Protein AF-A0A7S1ITW1-F1 (afdb_monomer)

pLDDT: mean 71.27, std 22.7, range [36.09, 97.62]

Sequence (269 aa):
FFFAPTMSICLVHQKNRALDFLEEIAPGTGQYRCSVGNECKTGGSSTTANLGAAGLAPLPGLQGFVGLQGLQGLQGLQGLQALPAAVDLNVTCYVHGKNRKSSVCTQVQTVQGILWECTPATRCKGAVAVQPQRFAPYARPAQTVPGLVQSALPLGYGTVGLGGMGALGLAALPTLGVAGMSGVAASDDVMCGVHGKKRKISFMEELSPGVYRCRSDAVCKGAGEPPSTLVTTLQQATCSVHGRNRLTAYLSLDEATGNYSCTPGNECK

Structure (mmCIF, N/CA/C/O backbone):
data_AF-A0A7S1ITW1-F1
#
_entry.id   AF-A0A7S1ITW1-F1
#
loop_
_atom_site.group_PDB
_atom_site.id
_atom_site.type_symbol
_atom_site.label_atom_id
_atom_site.label_alt_id
_atom_site.label_comp_id
_atom_site.label_asym_id
_atom_site.label_entity_id
_atom_site.label_seq_id
_atom_site.pdbx_PDB_ins_code
_atom_site.Cartn_x
_atom_site.Cartn_y
_atom_site.Cartn_z
_atom_site.occupancy
_atom_site.B_iso_or_equiv
_atom_site.auth_seq_id
_atom_site.auth_comp_id
_atom_site.auth_asym_id
_atom_site.auth_atom_id
_atom_site.pdbx_PDB_model_num
ATOM 1 N N . PHE A 1 1 ? 0.522 7.934 -18.578 1.00 52.81 1 PHE A N 1
ATOM 2 C CA . PHE A 1 1 ? 0.496 8.029 -17.107 1.00 52.81 1 PHE A CA 1
ATOM 3 C C . PHE A 1 1 ? 1.620 7.172 -16.554 1.00 52.81 1 PHE A C 1
ATOM 5 O O . PHE A 1 1 ? 1.541 5.955 -16.640 1.00 52.81 1 PHE A O 1
ATOM 12 N N . PHE A 1 2 ? 2.709 7.788 -16.092 1.00 48.91 2 PHE A N 1
ATOM 13 C CA . PHE A 1 2 ? 3.785 7.056 -15.426 1.00 48.91 2 PHE A CA 1
ATOM 14 C C . PHE A 1 2 ? 3.343 6.777 -13.990 1.00 48.91 2 PHE A C 1
ATOM 16 O O . PHE A 1 2 ? 3.166 7.710 -13.211 1.00 48.91 2 PHE A O 1
ATOM 23 N N . PHE A 1 3 ? 3.128 5.508 -13.649 1.00 57.12 3 PHE A N 1
ATOM 24 C CA . PHE A 1 3 ? 2.981 5.101 -12.256 1.00 57.12 3 PHE A CA 1
ATOM 25 C C . PHE A 1 3 ? 4.363 5.196 -11.609 1.00 57.12 3 PHE A C 1
ATOM 27 O O . PHE A 1 3 ? 5.208 4.323 -11.805 1.00 57.12 3 PHE A O 1
ATOM 34 N N . ALA A 1 4 ? 4.623 6.297 -10.904 1.00 54.41 4 ALA A N 1
ATOM 35 C CA . ALA A 1 4 ? 5.816 6.409 -10.082 1.00 54.41 4 ALA A CA 1
ATOM 36 C C . ALA A 1 4 ? 5.795 5.286 -9.025 1.00 54.41 4 ALA A C 1
ATOM 38 O O . ALA A 1 4 ? 4.729 4.994 -8.471 1.00 54.41 4 ALA A O 1
ATOM 39 N N . PRO A 1 5 ? 6.931 4.621 -8.760 1.00 57.75 5 PRO A N 1
ATOM 40 C CA . PRO A 1 5 ? 6.997 3.587 -7.738 1.00 57.75 5 PRO A CA 1
ATOM 41 C C . PRO A 1 5 ? 6.573 4.175 -6.389 1.00 57.75 5 PRO A C 1
ATOM 43 O O . PRO A 1 5 ? 7.116 5.176 -5.934 1.00 57.75 5 PRO A O 1
ATOM 46 N N . THR A 1 6 ? 5.604 3.538 -5.736 1.00 87.12 6 THR A N 1
ATOM 47 C CA . THR A 1 6 ? 5.013 4.008 -4.473 1.00 87.12 6 THR A CA 1
ATOM 48 C C . THR A 1 6 ? 5.893 3.742 -3.249 1.00 87.12 6 THR A C 1
ATOM 50 O O . THR A 1 6 ? 5.449 3.963 -2.128 1.00 87.12 6 THR A O 1
ATOM 53 N N . MET A 1 7 ? 7.128 3.260 -3.437 1.00 93.00 7 MET A N 1
ATOM 54 C CA . MET A 1 7 ? 8.026 2.805 -2.372 1.00 93.00 7 MET A CA 1
ATOM 55 C C . MET A 1 7 ? 9.356 3.566 -2.408 1.00 93.00 7 MET A C 1
ATOM 57 O O . MET A 1 7 ? 9.976 3.687 -3.462 1.00 93.00 7 MET A O 1
ATOM 61 N N . SER A 1 8 ? 9.819 4.014 -1.244 1.00 94.69 8 SER A N 1
ATOM 62 C CA . SER A 1 8 ? 11.095 4.709 -1.038 1.00 94.69 8 SER A CA 1
ATOM 63 C C . SER A 1 8 ? 11.784 4.215 0.246 1.00 94.69 8 SER A C 1
ATOM 65 O O . SER A 1 8 ? 11.154 3.588 1.101 1.00 94.69 8 SER A O 1
ATOM 67 N N . ILE A 1 9 ? 13.094 4.440 0.377 1.00 94.69 9 ILE A N 1
ATOM 68 C CA . ILE A 1 9 ? 13.884 4.064 1.557 1.00 94.69 9 ILE A CA 1
ATOM 69 C C . ILE A 1 9 ? 13.935 5.243 2.529 1.00 94.69 9 ILE A C 1
ATOM 71 O O . ILE A 1 9 ? 14.382 6.332 2.179 1.00 94.69 9 ILE A O 1
ATOM 75 N N . CYS A 1 10 ? 13.553 5.007 3.785 1.00 95.38 10 CYS A N 1
ATOM 76 C CA . CYS A 1 10 ? 13.791 5.969 4.859 1.00 95.38 10 CYS A CA 1
ATOM 77 C C . CYS A 1 10 ? 15.299 6.114 5.125 1.00 95.38 10 CYS A C 1
ATOM 79 O O . CYS A 1 10 ? 15.938 5.139 5.516 1.00 95.38 10 CYS A O 1
ATOM 81 N N . LEU A 1 11 ? 15.855 7.321 5.010 1.00 94.88 11 LEU A N 1
ATOM 82 C CA . LEU A 1 11 ? 17.275 7.611 5.239 1.00 94.88 11 LEU A CA 1
ATOM 83 C C . LEU A 1 11 ? 17.725 7.278 6.672 1.00 94.88 11 LEU A C 1
ATOM 85 O O . LEU A 1 11 ? 18.842 6.820 6.885 1.00 94.88 11 LEU A O 1
ATOM 89 N N . VAL A 1 12 ? 16.837 7.472 7.650 1.00 92.88 12 VAL A N 1
ATOM 90 C CA . VAL A 1 12 ? 17.135 7.262 9.078 1.00 92.88 12 VAL A CA 1
ATOM 91 C C . VAL A 1 12 ? 17.229 5.774 9.425 1.00 92.88 12 VAL A C 1
ATOM 93 O O . VAL A 1 12 ? 18.057 5.375 10.235 1.00 92.88 12 VAL A O 1
ATOM 96 N N . HIS A 1 13 ? 16.388 4.937 8.809 1.00 89.50 13 HIS A N 1
ATOM 97 C CA . HIS A 1 13 ? 16.209 3.537 9.220 1.00 89.50 13 HIS A CA 1
ATOM 98 C C . HIS A 1 13 ? 16.555 2.508 8.136 1.00 89.50 13 HIS A C 1
ATOM 100 O O . HIS A 1 13 ? 16.486 1.311 8.399 1.00 89.50 13 HIS A O 1
ATOM 106 N N . GLN A 1 14 ? 16.855 2.958 6.917 1.00 92.94 14 GLN A N 1
ATOM 107 C CA . GLN A 1 14 ? 17.149 2.143 5.734 1.00 92.94 14 GLN A CA 1
ATOM 108 C C . GLN A 1 14 ? 16.115 1.040 5.440 1.00 92.94 14 GLN A C 1
ATOM 110 O O . GLN A 1 14 ? 16.449 -0.050 4.982 1.00 92.94 14 GL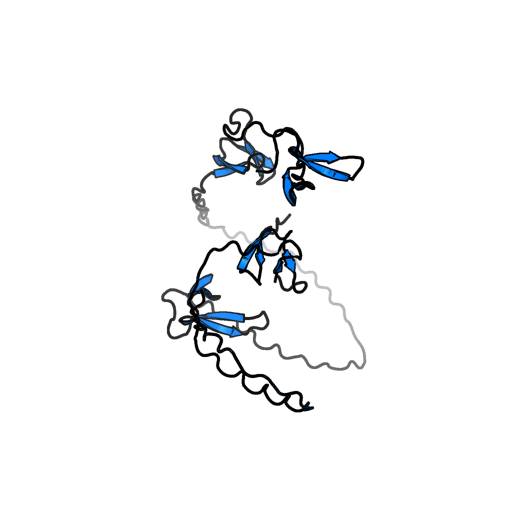N A O 1
ATOM 115 N N . LYS A 1 15 ? 14.831 1.317 5.697 1.00 93.00 15 LYS A N 1
ATOM 116 C CA . LYS A 1 15 ? 13.717 0.405 5.390 1.00 93.00 15 LYS A CA 1
ATOM 117 C C . LYS A 1 15 ? 12.860 0.967 4.259 1.00 93.00 15 LYS A C 1
ATOM 119 O O . LYS A 1 15 ? 12.535 2.156 4.281 1.00 93.00 15 LYS A O 1
ATOM 124 N N . ASN A 1 16 ? 12.467 0.100 3.321 1.00 93.88 16 ASN A N 1
ATOM 125 C CA . ASN A 1 16 ? 11.477 0.418 2.289 1.00 93.88 16 ASN A CA 1
ATOM 126 C C . ASN A 1 16 ? 10.124 0.708 2.943 1.00 93.88 16 ASN A C 1
ATOM 128 O O . ASN A 1 16 ? 9.627 -0.104 3.730 1.00 93.88 16 ASN A O 1
ATOM 132 N N . ARG A 1 17 ? 9.520 1.844 2.601 1.00 93.88 17 ARG A N 1
ATOM 133 C CA . ARG A 1 17 ? 8.173 2.235 3.018 1.00 93.88 17 ARG A CA 1
ATOM 134 C C . ARG A 1 17 ? 7.411 2.854 1.859 1.00 93.88 17 ARG A C 1
ATOM 136 O O . ARG A 1 17 ? 8.016 3.348 0.910 1.00 93.88 17 ARG A O 1
ATOM 143 N N . ALA A 1 18 ? 6.085 2.827 1.963 1.00 94.56 18 ALA A N 1
ATOM 144 C CA . ALA A 1 18 ? 5.248 3.584 1.050 1.00 94.56 18 ALA A CA 1
ATOM 145 C C . ALA A 1 18 ? 5.495 5.090 1.239 1.00 94.56 18 ALA A C 1
ATOM 147 O O . ALA A 1 18 ? 5.741 5.529 2.367 1.00 94.56 18 ALA A O 1
ATOM 148 N N . LEU A 1 19 ? 5.432 5.863 0.150 1.00 93.62 19 LEU A N 1
ATOM 149 C CA . LEU A 1 19 ? 5.631 7.318 0.176 1.00 93.62 19 LEU A CA 1
ATOM 150 C C . LEU A 1 19 ? 4.662 8.036 1.130 1.00 93.62 19 LEU A C 1
ATOM 152 O O . LEU A 1 19 ? 5.046 9.036 1.716 1.00 93.62 19 LEU A O 1
ATOM 156 N N . ASP A 1 20 ? 3.477 7.475 1.383 1.00 95.12 20 ASP A N 1
ATOM 157 C CA . ASP A 1 20 ? 2.488 8.028 2.325 1.00 95.12 20 ASP A CA 1
ATOM 158 C C . ASP A 1 20 ? 2.984 8.097 3.785 1.00 95.12 20 ASP A C 1
ATOM 160 O O . ASP A 1 20 ? 2.435 8.834 4.600 1.00 95.12 20 ASP A O 1
ATOM 164 N N . PHE A 1 21 ? 4.024 7.329 4.134 1.00 95.06 21 PHE A N 1
ATOM 165 C CA . PHE A 1 21 ? 4.629 7.305 5.476 1.00 95.06 21 PHE A CA 1
ATOM 166 C C . PHE A 1 21 ? 5.982 8.023 5.536 1.00 95.06 21 PHE A C 1
ATOM 168 O O . PHE A 1 21 ? 6.716 7.912 6.527 1.00 95.06 21 PHE A O 1
ATOM 175 N N . LEU A 1 22 ? 6.356 8.690 4.449 1.00 95.25 22 LEU A N 1
ATOM 176 C CA . LEU A 1 22 ? 7.644 9.328 4.272 1.00 95.25 22 LEU A CA 1
ATOM 177 C C . LEU A 1 22 ? 7.442 10.808 3.957 1.00 95.25 22 LEU A C 1
ATOM 179 O O . LEU A 1 22 ? 6.656 11.174 3.094 1.00 95.25 22 LEU A O 1
ATOM 183 N N . GLU A 1 23 ? 8.203 11.660 4.628 1.00 96.12 23 GLU A N 1
ATOM 184 C CA . GLU A 1 23 ? 8.330 13.069 4.278 1.00 96.12 23 GLU A CA 1
ATOM 185 C C . GLU A 1 23 ? 9.694 13.316 3.630 1.00 96.12 23 GLU A C 1
ATOM 187 O O . GLU A 1 23 ? 10.710 12.736 4.032 1.00 96.12 23 GLU A O 1
ATOM 192 N N . GLU A 1 24 ? 9.720 14.149 2.592 1.00 96.44 24 GLU A N 1
ATOM 193 C CA . GLU A 1 24 ? 10.967 14.535 1.939 1.00 96.44 24 GLU A CA 1
ATOM 194 C C . GLU A 1 24 ? 11.735 15.509 2.845 1.00 96.44 24 GLU A C 1
ATOM 196 O O . GLU A 1 24 ? 11.172 16.478 3.351 1.00 96.44 24 GLU A O 1
ATOM 201 N N . ILE A 1 25 ? 13.024 15.247 3.077 1.00 95.75 25 ILE A N 1
ATOM 202 C CA . ILE A 1 25 ? 13.852 16.047 3.999 1.00 95.75 25 ILE A CA 1
ATOM 203 C C . ILE A 1 25 ? 14.091 17.449 3.430 1.00 95.75 25 ILE A C 1
ATOM 205 O O . ILE A 1 25 ? 14.096 18.435 4.165 1.00 95.75 25 ILE A O 1
ATOM 209 N N . ALA A 1 26 ? 14.294 17.526 2.117 1.00 93.75 26 ALA A N 1
ATOM 210 C CA . ALA A 1 26 ? 14.410 18.767 1.373 1.00 93.75 26 ALA A CA 1
ATOM 211 C C . ALA A 1 26 ? 13.827 18.561 -0.035 1.00 93.75 26 ALA A C 1
ATOM 213 O O . ALA A 1 26 ? 14.150 17.554 -0.672 1.00 93.75 26 ALA A O 1
ATOM 214 N N . PRO A 1 27 ? 12.989 19.486 -0.529 1.00 93.88 27 PRO A N 1
ATOM 215 C CA . PRO A 1 27 ? 12.272 19.310 -1.786 1.00 93.88 27 PRO A CA 1
ATOM 216 C C . PRO A 1 27 ? 13.234 19.133 -2.965 1.00 93.88 27 PRO A C 1
ATOM 218 O O . PRO A 1 27 ? 14.137 19.945 -3.173 1.00 93.88 27 PRO A O 1
ATOM 221 N N . GLY A 1 28 ? 13.029 18.068 -3.740 1.00 91.12 28 GLY A N 1
ATOM 222 C CA . GLY A 1 28 ? 13.812 17.752 -4.937 1.00 91.12 28 GLY A CA 1
ATOM 223 C C . GLY A 1 28 ? 15.119 17.003 -4.672 1.00 91.12 28 GLY A C 1
ATOM 224 O O . GLY A 1 28 ? 15.865 16.740 -5.614 1.00 91.12 28 GLY A O 1
ATOM 225 N N . THR A 1 29 ? 15.408 16.634 -3.422 1.00 92.81 29 THR A N 1
ATOM 226 C CA . THR A 1 29 ? 16.583 15.806 -3.100 1.00 92.81 29 THR A CA 1
ATOM 227 C C . THR A 1 29 ? 16.325 14.318 -3.302 1.00 92.81 29 THR A C 1
ATOM 229 O O . THR A 1 29 ? 17.280 13.547 -3.417 1.00 92.81 29 THR A O 1
ATOM 232 N N . GLY A 1 30 ? 15.057 13.891 -3.313 1.00 93.69 30 GLY A N 1
ATOM 233 C CA . GLY A 1 30 ? 14.685 12.477 -3.322 1.00 93.69 30 GLY A CA 1
ATOM 234 C C . GLY A 1 30 ? 15.091 11.741 -2.040 1.00 93.69 30 GLY A C 1
ATOM 235 O O . GLY A 1 30 ? 15.136 10.510 -2.026 1.00 93.69 30 GLY A O 1
ATOM 236 N N . GLN A 1 31 ? 15.420 12.471 -0.969 1.00 95.38 31 GLN A N 1
ATOM 237 C CA . GLN A 1 31 ? 15.739 11.904 0.338 1.00 95.38 31 GLN A CA 1
ATOM 238 C C . GLN A 1 31 ? 14.521 11.956 1.249 1.00 95.38 31 GLN A C 1
ATOM 240 O O . GLN A 1 31 ? 13.927 13.012 1.458 1.00 95.38 31 GLN A O 1
ATOM 245 N N . TYR A 1 32 ? 14.196 10.816 1.851 1.00 96.81 32 TYR A N 1
ATOM 246 C CA . TYR A 1 32 ? 12.974 10.648 2.624 1.00 96.81 32 TYR A CA 1
ATOM 247 C C . TYR A 1 32 ? 13.275 10.236 4.063 1.00 96.81 32 TYR A C 1
ATOM 249 O O . TYR A 1 32 ? 14.128 9.382 4.311 1.00 96.81 32 TYR A O 1
ATOM 257 N N . ARG A 1 33 ? 12.543 10.786 5.031 1.00 96.31 33 ARG A N 1
ATOM 258 C CA . ARG A 1 33 ? 12.526 10.325 6.430 1.00 96.31 33 ARG A CA 1
ATOM 259 C C . ARG A 1 33 ? 11.101 9.954 6.837 1.00 96.31 33 ARG A C 1
ATOM 261 O O . ARG A 1 33 ? 10.154 10.340 6.168 1.00 96.31 33 ARG A O 1
ATOM 268 N N . CYS A 1 34 ? 10.937 9.154 7.890 1.00 96.75 34 CYS A N 1
ATOM 269 C CA . CYS A 1 34 ? 9.593 8.822 8.373 1.00 96.75 34 CYS A CA 1
ATOM 270 C C . CYS A 1 34 ? 8.896 10.090 8.867 1.00 96.75 34 CYS A C 1
ATOM 272 O O . CYS A 1 34 ? 9.516 10.865 9.594 1.00 96.75 34 CYS A O 1
ATOM 274 N N . SER A 1 35 ? 7.631 10.271 8.491 1.00 95.62 35 SER A N 1
ATOM 275 C CA . SER A 1 35 ? 6.812 11.347 9.044 1.00 95.62 35 SER A CA 1
ATOM 276 C C . SER A 1 35 ? 6.576 11.119 10.543 1.00 95.62 35 SER A C 1
ATOM 278 O O . SER A 1 35 ? 6.561 9.975 11.011 1.00 95.62 35 SER A O 1
ATOM 280 N N . VAL A 1 36 ? 6.357 12.199 11.293 1.00 93.19 36 VAL A N 1
ATOM 281 C CA . VAL A 1 36 ? 6.027 12.137 12.728 1.00 93.19 36 VAL A CA 1
ATOM 282 C C . VAL A 1 36 ? 4.783 11.261 12.945 1.00 93.19 36 VAL A C 1
ATOM 284 O O . VAL A 1 36 ? 3.814 11.361 12.192 1.00 93.19 36 VAL A O 1
ATOM 287 N N . GLY A 1 37 ? 4.821 10.360 13.928 1.00 91.56 37 GLY A N 1
ATOM 288 C CA . GLY A 1 37 ? 3.769 9.373 14.218 1.00 91.56 37 GLY A CA 1
ATOM 289 C C . GLY A 1 37 ? 3.824 8.090 13.377 1.00 91.56 37 GLY A C 1
ATOM 290 O O . GLY A 1 37 ? 3.184 7.097 13.725 1.00 91.56 37 GLY A O 1
ATOM 291 N N . ASN A 1 38 ? 4.622 8.077 12.3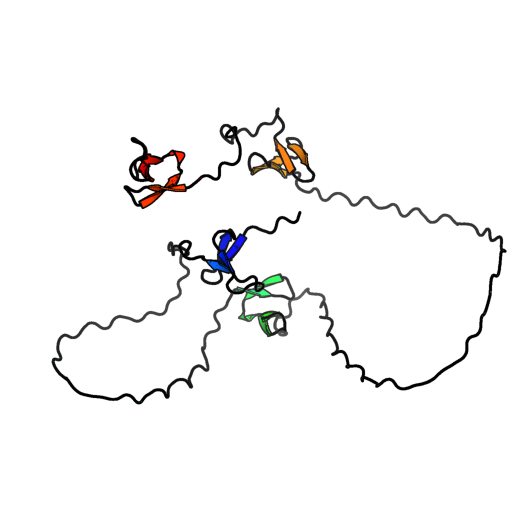06 1.00 93.00 38 ASN A N 1
ATOM 292 C CA . ASN A 1 38 ? 4.934 6.890 11.507 1.00 93.00 38 ASN A CA 1
ATOM 293 C C . ASN A 1 38 ? 6.394 6.462 11.698 1.00 93.00 38 ASN A C 1
ATOM 295 O O . ASN A 1 38 ? 6.994 5.855 10.798 1.00 93.00 38 ASN A O 1
ATOM 299 N N . GLU A 1 39 ? 6.998 6.787 12.848 1.00 89.88 39 GLU A N 1
ATOM 300 C CA . GLU A 1 39 ? 8.377 6.407 13.109 1.00 89.88 39 GLU A CA 1
ATOM 301 C C . GLU A 1 39 ? 8.513 4.891 13.010 1.00 89.88 39 GLU A C 1
ATOM 303 O O . GLU A 1 39 ? 7.627 4.111 13.384 1.00 89.88 39 GLU A O 1
ATOM 308 N N . CYS A 1 40 ? 9.648 4.443 12.478 1.00 82.19 40 CYS A N 1
ATOM 309 C CA . CYS A 1 40 ? 9.948 3.028 12.480 1.00 82.19 40 CYS A CA 1
ATOM 310 C C . CYS A 1 40 ? 9.924 2.530 13.922 1.00 82.19 40 CYS A C 1
ATOM 312 O O . CYS A 1 40 ? 10.881 2.743 14.659 1.00 82.19 40 CYS A O 1
ATOM 314 N N . LYS A 1 41 ? 8.871 1.792 14.293 1.00 79.06 41 LYS A N 1
ATOM 315 C CA . LYS A 1 41 ? 8.911 0.950 15.482 1.00 79.06 41 LYS A CA 1
ATOM 316 C C . LYS A 1 41 ? 10.136 0.064 15.316 1.00 79.06 41 LYS A C 1
ATOM 318 O O . LYS A 1 41 ? 10.202 -0.746 14.383 1.00 79.06 41 LYS A O 1
ATOM 323 N N . THR A 1 42 ? 11.134 0.277 16.160 1.00 66.25 42 THR A N 1
ATOM 324 C CA . THR A 1 42 ? 12.336 -0.542 16.304 1.00 66.25 42 THR A CA 1
ATOM 325 C C . THR A 1 42 ? 11.916 -1.901 16.862 1.00 66.25 42 THR A C 1
ATOM 327 O O . THR A 1 42 ? 12.258 -2.291 17.969 1.00 66.25 42 THR A O 1
ATOM 330 N N . GLY A 1 43 ? 11.115 -2.640 16.091 1.00 59.12 43 GLY A N 1
ATOM 331 C CA . GLY A 1 43 ? 10.903 -4.059 16.292 1.00 59.12 43 GLY A CA 1
ATOM 332 C C . GLY A 1 43 ? 12.245 -4.720 16.043 1.00 59.12 43 GLY A C 1
ATOM 333 O O . GLY A 1 43 ? 12.752 -4.667 14.918 1.00 59.12 43 GLY A O 1
ATOM 334 N N . GLY A 1 44 ? 12.843 -5.225 17.119 1.00 57.22 44 GLY A N 1
ATOM 335 C CA . GLY A 1 44 ? 14.154 -5.847 17.11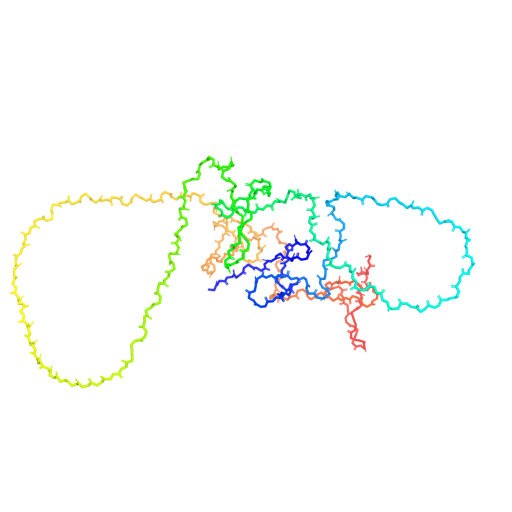7 1.00 57.22 44 GLY A CA 1
ATOM 336 C C . GLY A 1 44 ? 14.292 -6.838 15.969 1.00 57.22 44 GLY A C 1
ATOM 337 O O . GLY A 1 44 ? 13.642 -7.874 15.938 1.00 57.22 44 GLY A O 1
ATOM 338 N N . SER A 1 45 ? 15.156 -6.503 15.020 1.00 47.12 45 SER A N 1
ATOM 339 C CA . SER A 1 45 ? 15.861 -7.488 14.220 1.00 47.12 45 SER A CA 1
ATOM 340 C C . SER A 1 45 ? 17.232 -6.910 13.925 1.00 47.12 45 SER A C 1
ATOM 342 O O . SER A 1 45 ? 17.409 -5.990 13.129 1.00 47.12 45 SER A O 1
ATOM 344 N N . SER A 1 46 ? 18.160 -7.449 14.694 1.00 48.62 46 SER A N 1
ATOM 345 C CA . SER A 1 46 ? 19.599 -7.288 14.727 1.00 48.62 46 SER A CA 1
ATOM 346 C C . SER A 1 46 ? 20.293 -7.330 13.366 1.00 48.62 46 SER A C 1
ATOM 348 O O . SER A 1 46 ? 20.124 -8.268 12.588 1.00 48.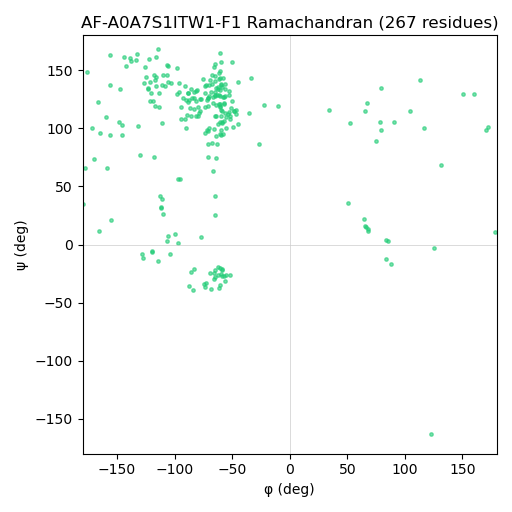62 46 SER A O 1
ATOM 350 N N . THR A 1 47 ? 21.275 -6.450 13.203 1.00 43.16 47 THR A N 1
ATOM 351 C CA . THR A 1 47 ? 22.654 -6.941 13.097 1.00 43.16 47 THR A CA 1
ATOM 352 C C . THR A 1 47 ? 23.526 -6.111 14.033 1.00 43.16 47 THR A C 1
ATOM 354 O O . THR A 1 47 ? 23.834 -4.953 13.772 1.00 43.16 47 THR A O 1
ATOM 357 N N . THR A 1 48 ? 23.834 -6.715 15.176 1.00 49.31 48 THR A N 1
ATOM 358 C CA . THR A 1 48 ? 24.758 -6.227 16.197 1.00 49.31 48 THR A CA 1
ATOM 359 C C . THR A 1 48 ? 26.193 -6.534 15.778 1.00 49.31 48 THR A C 1
ATOM 361 O O . THR A 1 48 ? 26.502 -7.681 15.469 1.00 49.31 48 THR A O 1
ATOM 364 N N . ALA A 1 49 ? 27.077 -5.544 15.877 1.00 41.81 49 ALA A N 1
ATOM 365 C CA . ALA A 1 49 ? 28.435 -5.706 16.400 1.00 41.81 49 ALA A CA 1
ATOM 366 C C . ALA A 1 49 ? 28.767 -4.386 17.133 1.00 41.81 49 ALA A C 1
ATOM 368 O O . ALA A 1 49 ? 28.872 -3.347 16.498 1.00 41.81 49 ALA A O 1
ATOM 369 N N . ASN A 1 50 ? 28.559 -4.301 18.448 1.00 47.34 50 ASN A N 1
ATOM 370 C CA . ASN A 1 50 ? 29.474 -4.718 19.516 1.00 47.34 50 ASN A CA 1
ATOM 371 C C . ASN A 1 50 ? 30.584 -3.676 19.768 1.00 47.34 50 ASN A C 1
ATOM 373 O O . ASN A 1 50 ? 31.584 -3.657 19.063 1.00 47.34 50 ASN A O 1
ATOM 377 N N . LEU A 1 51 ? 30.389 -2.848 20.798 1.00 41.41 51 LEU A N 1
ATOM 378 C CA . LEU A 1 51 ? 31.439 -2.284 21.649 1.00 41.41 51 LEU A CA 1
ATOM 379 C C . LEU A 1 51 ? 30.820 -2.110 23.039 1.00 41.41 51 LEU A C 1
ATOM 381 O O . LEU A 1 51 ? 29.945 -1.272 23.253 1.00 41.41 51 LEU A O 1
ATOM 385 N N . GLY A 1 52 ? 31.215 -2.994 23.951 1.00 38.53 52 GLY A N 1
ATOM 386 C CA . GLY A 1 52 ? 30.804 -2.960 25.344 1.00 38.53 52 GLY A CA 1
ATOM 387 C C . GLY A 1 52 ? 31.483 -1.825 26.103 1.00 38.53 52 GLY A C 1
ATOM 388 O O . GLY A 1 52 ? 32.689 -1.624 25.992 1.00 38.53 52 GLY A O 1
ATOM 389 N N . ALA A 1 53 ? 30.706 -1.139 26.934 1.00 38.47 53 ALA A N 1
ATOM 390 C CA . ALA A 1 53 ? 31.210 -0.474 28.123 1.00 38.47 53 ALA A CA 1
ATOM 391 C C . ALA A 1 53 ? 30.658 -1.255 29.317 1.00 38.47 53 ALA A C 1
ATOM 393 O O . ALA A 1 53 ? 29.462 -1.216 29.609 1.00 38.47 53 ALA A O 1
ATOM 394 N N . ALA A 1 54 ? 31.529 -2.047 29.938 1.00 40.97 54 ALA A N 1
ATOM 395 C CA . ALA A 1 54 ? 31.249 -2.731 31.186 1.00 40.97 54 ALA A CA 1
ATOM 396 C C . ALA A 1 54 ? 30.937 -1.696 32.277 1.00 40.97 54 ALA A C 1
ATOM 398 O O . ALA A 1 54 ? 31.646 -0.700 32.426 1.00 40.97 54 ALA A O 1
ATOM 399 N N . GLY A 1 55 ? 29.862 -1.946 33.024 1.00 36.09 55 GLY A N 1
ATOM 400 C CA . GLY A 1 55 ? 29.476 -1.149 34.177 1.00 36.09 55 GLY A CA 1
ATOM 401 C C . GLY A 1 55 ? 30.513 -1.249 35.292 1.00 36.09 55 GLY A C 1
ATOM 402 O O . GLY A 1 55 ? 30.864 -2.343 35.731 1.00 36.09 55 GLY A O 1
ATOM 403 N N . LEU A 1 56 ? 30.967 -0.093 35.767 1.00 40.16 56 LEU A N 1
ATOM 404 C CA . LEU A 1 56 ? 31.566 0.038 37.087 1.00 40.16 56 LEU A CA 1
ATOM 405 C C . LEU A 1 56 ? 30.437 0.147 38.118 1.00 40.16 56 LEU A C 1
ATOM 407 O O . LEU A 1 56 ? 29.472 0.887 37.928 1.00 40.16 56 LEU A O 1
ATOM 411 N N . ALA A 1 57 ? 30.557 -0.636 39.186 1.00 49.00 57 ALA A N 1
ATOM 412 C CA . ALA A 1 57 ? 29.639 -0.654 40.316 1.00 49.00 57 ALA A CA 1
ATOM 413 C C . ALA A 1 57 ? 29.576 0.717 41.029 1.00 49.00 57 ALA A C 1
ATOM 415 O O . ALA A 1 57 ? 30.588 1.421 41.082 1.00 49.00 57 ALA A O 1
ATOM 416 N N . PRO A 1 58 ? 28.429 1.099 41.623 1.00 42.12 58 PRO A N 1
ATOM 417 C CA . PRO A 1 58 ? 28.340 2.310 42.428 1.00 42.12 58 PRO A CA 1
ATOM 418 C C . PRO A 1 58 ? 29.046 2.112 43.780 1.00 42.12 58 PRO A C 1
ATOM 420 O O . PRO A 1 58 ? 28.645 1.272 44.584 1.00 42.12 58 PRO A O 1
ATOM 423 N N . LEU A 1 59 ? 30.087 2.907 44.040 1.00 48.19 59 LEU A N 1
ATOM 424 C CA . LEU A 1 59 ? 30.643 3.114 45.380 1.00 48.19 59 LEU A CA 1
ATOM 425 C C . LEU A 1 59 ? 29.720 4.069 46.163 1.00 48.19 59 LEU A C 1
ATOM 427 O O . LEU A 1 59 ? 29.456 5.174 45.682 1.00 48.19 59 LEU A O 1
ATOM 431 N N . PRO A 1 60 ? 29.228 3.691 47.354 1.00 50.09 60 PRO A N 1
ATOM 432 C CA . PRO A 1 60 ? 28.463 4.587 48.204 1.00 50.09 60 PRO A CA 1
ATOM 433 C C . PRO A 1 60 ? 29.401 5.465 49.042 1.00 50.09 60 PRO A C 1
ATOM 435 O O . PRO A 1 60 ? 30.230 4.959 49.792 1.00 50.09 60 PRO A O 1
ATOM 438 N N . GLY A 1 61 ? 29.206 6.782 48.956 1.00 50.88 61 GLY A N 1
ATOM 439 C CA . GLY A 1 61 ? 29.713 7.739 49.939 1.00 50.88 61 GLY A CA 1
ATOM 440 C C . GLY A 1 61 ? 30.738 8.731 49.400 1.00 50.88 61 GLY A C 1
ATOM 441 O O . GLY A 1 61 ? 31.925 8.439 49.354 1.00 50.88 61 GLY A O 1
ATOM 442 N N . LEU A 1 62 ? 30.280 9.947 49.098 1.00 44.00 62 LEU A N 1
ATOM 443 C CA . LEU A 1 62 ? 31.003 11.167 49.455 1.00 44.00 62 LEU A CA 1
ATOM 444 C C . LEU A 1 62 ? 30.026 12.344 49.449 1.00 44.00 62 LEU A C 1
ATOM 446 O O . LEU A 1 62 ? 29.482 12.758 48.429 1.00 44.00 62 LEU A O 1
ATOM 450 N N . GLN A 1 63 ? 29.764 12.812 50.659 1.00 50.09 63 GLN A N 1
ATOM 451 C CA . GLN A 1 63 ? 28.984 13.986 50.989 1.00 50.09 63 GLN A CA 1
ATOM 452 C C . GLN A 1 63 ? 29.895 15.216 50.865 1.00 50.09 63 GLN A C 1
ATOM 454 O O . GLN A 1 63 ? 30.980 15.229 51.439 1.00 50.09 63 GLN A O 1
ATOM 459 N N . GLY A 1 64 ? 29.423 16.248 50.160 1.00 45.47 64 GLY A N 1
ATOM 460 C CA . GLY A 1 64 ? 29.991 17.601 50.172 1.00 45.47 64 GLY A CA 1
ATOM 461 C C . GLY A 1 64 ? 30.810 17.966 48.931 1.00 45.47 64 GLY A C 1
ATOM 462 O O . GLY A 1 64 ? 31.851 17.383 48.680 1.00 45.47 64 GLY A O 1
ATOM 463 N N . PHE A 1 65 ? 30.336 18.940 48.150 1.00 45.75 65 PHE A N 1
ATOM 464 C CA . PHE A 1 65 ? 30.808 20.328 48.221 1.00 45.75 65 PHE A CA 1
ATOM 465 C C . PHE A 1 65 ? 29.845 21.235 47.440 1.00 45.75 65 PHE A C 1
ATOM 467 O O . PHE A 1 65 ? 29.584 21.046 46.256 1.00 45.75 65 PHE A O 1
ATOM 474 N N . VAL A 1 66 ? 29.309 22.230 48.143 1.00 52.75 66 VAL A N 1
ATOM 475 C CA . VAL A 1 66 ? 28.746 23.454 47.570 1.00 52.75 66 VAL A CA 1
ATOM 476 C C . VAL A 1 66 ? 29.937 24.343 47.212 1.00 52.75 66 VAL A C 1
ATOM 478 O O . VAL A 1 66 ? 30.751 24.620 48.090 1.00 52.75 66 VAL A O 1
ATOM 481 N N . GLY A 1 67 ? 30.056 24.798 45.961 1.00 43.28 67 GLY A N 1
ATOM 482 C CA . GLY A 1 67 ? 31.102 25.762 45.613 1.00 43.28 67 GLY A CA 1
ATOM 483 C C . GLY A 1 67 ? 31.299 26.051 44.125 1.00 43.28 67 GLY A C 1
ATOM 484 O O . GLY A 1 67 ? 32.032 25.341 43.456 1.00 43.28 67 GLY A O 1
ATOM 485 N N . LEU A 1 68 ? 30.706 27.167 43.690 1.00 47.75 68 LEU A N 1
ATOM 486 C CA . LEU A 1 68 ? 31.281 28.202 42.813 1.00 47.75 68 LEU A CA 1
ATOM 487 C C . LEU A 1 68 ? 31.654 27.889 41.342 1.00 47.75 68 LEU A C 1
ATOM 489 O O . LEU A 1 68 ? 32.623 27.216 41.028 1.00 47.75 68 LEU A O 1
ATOM 493 N N . GLN A 1 69 ? 30.913 28.570 40.455 1.00 54.47 69 GLN A N 1
ATOM 494 C CA . GLN A 1 69 ? 31.428 29.597 39.529 1.00 54.47 69 GLN A CA 1
ATOM 495 C C . GLN A 1 69 ? 32.632 29.216 38.636 1.00 54.47 69 GLN A C 1
ATOM 497 O O . GLN A 1 69 ? 33.781 29.262 39.059 1.00 54.47 69 GLN A O 1
ATOM 502 N N . GLY A 1 70 ? 32.370 28.967 37.345 1.00 46.91 70 GLY A N 1
ATOM 503 C CA . GLY A 1 70 ? 33.433 28.787 36.349 1.00 46.91 70 GLY A CA 1
ATOM 504 C C . GLY A 1 70 ? 32.943 28.559 34.917 1.00 46.91 70 GLY A C 1
ATOM 505 O O . GLY A 1 70 ? 33.148 27.490 34.353 1.00 46.91 70 GLY A O 1
ATOM 506 N N . LEU A 1 71 ? 32.302 29.564 34.311 1.00 58.72 71 LEU A N 1
ATOM 507 C CA . LEU A 1 71 ? 32.147 29.659 32.854 1.00 58.72 71 LEU A CA 1
ATOM 508 C C . LEU A 1 71 ? 33.494 30.063 32.235 1.00 58.72 71 LEU A C 1
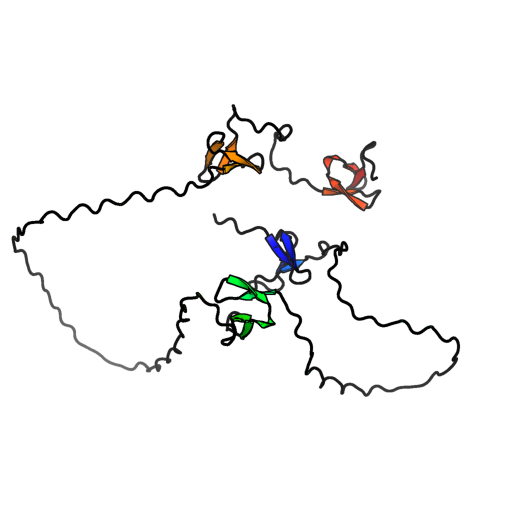ATOM 510 O O . LEU A 1 71 ? 33.798 31.249 32.181 1.00 58.72 71 LEU A O 1
ATOM 514 N N . GLN A 1 72 ? 34.289 29.100 31.764 1.00 58.75 72 GLN A N 1
ATOM 515 C CA . GLN A 1 72 ? 35.337 29.308 30.751 1.00 58.75 72 GLN A CA 1
ATOM 516 C C . GLN A 1 72 ? 35.896 27.950 30.306 1.00 58.75 72 GLN A C 1
ATOM 518 O O . GLN A 1 72 ? 36.694 27.333 31.002 1.00 58.75 72 GLN A O 1
ATOM 523 N N . GLY A 1 73 ? 35.450 27.457 29.147 1.00 49.06 73 GLY A N 1
ATOM 524 C CA . GLY A 1 73 ? 35.923 26.173 28.623 1.00 49.06 73 GLY A CA 1
ATOM 525 C C . GLY A 1 73 ? 35.324 25.743 27.283 1.00 49.06 73 GLY A C 1
ATOM 526 O O . GLY A 1 73 ? 35.107 24.557 27.075 1.00 49.06 73 GLY A O 1
ATOM 527 N N . LEU A 1 74 ? 35.040 26.677 26.365 1.00 58.22 74 LEU A N 1
ATOM 528 C CA . LEU A 1 74 ? 34.686 26.375 24.965 1.00 58.22 74 LEU A CA 1
ATOM 529 C C . LEU A 1 74 ? 35.928 26.450 24.054 1.00 58.22 74 LEU A C 1
ATOM 531 O O . LEU A 1 74 ? 35.962 27.178 23.068 1.00 58.22 74 LEU A O 1
ATOM 535 N N . GLN A 1 75 ? 36.965 25.682 24.385 1.00 56.81 75 GLN A N 1
ATOM 536 C CA . GLN A 1 75 ? 38.114 25.419 23.509 1.00 56.81 75 GLN A CA 1
ATOM 537 C C . GLN A 1 75 ? 38.354 23.908 23.465 1.00 56.81 75 GLN A C 1
ATOM 539 O O . GLN A 1 75 ? 39.223 23.376 24.141 1.00 56.81 75 GLN A O 1
ATOM 544 N N . GLY A 1 76 ? 37.519 23.197 22.705 1.00 49.28 76 GLY A N 1
ATOM 545 C CA . GLY A 1 76 ? 37.598 21.736 22.593 1.00 49.28 76 GLY A CA 1
ATOM 546 C C . GLY A 1 76 ? 37.009 21.153 21.308 1.00 49.28 76 GLY A C 1
ATOM 547 O O . GLY A 1 76 ? 36.658 19.982 21.286 1.00 49.28 76 GLY A O 1
ATOM 548 N N . LEU A 1 77 ? 36.874 21.946 20.236 1.00 55.56 77 LEU A N 1
ATOM 549 C CA . LEU A 1 77 ? 36.324 21.496 18.942 1.00 55.56 77 LEU A CA 1
ATOM 550 C C . LEU A 1 77 ? 37.367 21.463 17.809 1.00 55.56 77 LEU A C 1
ATOM 552 O O . LEU A 1 77 ? 37.045 21.642 16.639 1.00 55.56 77 LEU A O 1
ATOM 556 N N . GLN A 1 78 ? 38.626 21.186 18.144 1.00 54.25 78 GLN A N 1
ATOM 557 C CA . GLN A 1 78 ? 39.674 20.849 17.176 1.00 54.25 78 GLN A CA 1
ATOM 558 C C . GLN A 1 78 ? 40.174 19.432 17.469 1.00 54.25 78 GLN A C 1
ATOM 560 O O . GLN A 1 78 ? 41.215 19.239 18.082 1.00 54.25 78 GLN A O 1
ATOM 565 N N . GLY A 1 79 ? 39.379 18.426 17.098 1.00 43.91 79 GLY A N 1
ATOM 566 C CA . GLY A 1 79 ? 39.729 17.026 17.366 1.00 43.91 79 GLY A CA 1
ATOM 567 C C . GLY A 1 79 ? 38.923 15.975 16.606 1.00 43.91 79 GLY A C 1
ATOM 568 O O . GLY A 1 79 ? 39.024 14.800 16.929 1.00 43.91 79 GLY A O 1
ATOM 569 N N . LEU A 1 80 ? 38.134 16.354 15.594 1.00 49.81 80 LEU A N 1
ATOM 570 C CA . LEU A 1 80 ? 37.424 15.393 14.739 1.00 49.81 80 LEU A CA 1
ATOM 571 C C . LEU A 1 80 ? 38.218 15.130 13.449 1.00 49.81 80 LEU A C 1
ATOM 573 O O . LEU A 1 80 ? 37.742 15.343 12.338 1.00 49.81 80 LEU A O 1
ATOM 577 N N . GLN A 1 81 ? 39.467 14.694 13.599 1.00 52.44 81 GLN A N 1
ATOM 578 C CA . GLN A 1 81 ? 40.224 14.078 12.514 1.00 52.44 81 GLN A CA 1
ATOM 579 C C . GLN A 1 81 ? 40.626 12.668 12.938 1.00 52.44 81 GLN A C 1
ATOM 581 O O . GLN A 1 81 ? 41.163 12.469 14.021 1.00 52.44 81 GLN A O 1
ATOM 586 N N . ALA A 1 82 ? 40.345 11.727 12.035 1.00 44.84 82 ALA A N 1
ATOM 587 C CA . ALA A 1 82 ? 40.496 10.278 12.142 1.00 44.84 82 ALA A CA 1
ATOM 588 C C . ALA A 1 82 ? 39.439 9.566 13.011 1.00 44.84 82 ALA A C 1
ATOM 590 O O . ALA A 1 82 ? 39.652 9.290 14.186 1.00 44.84 82 ALA A O 1
ATOM 591 N N . LEU A 1 83 ? 38.327 9.162 12.379 1.00 39.78 83 LEU A N 1
ATOM 592 C CA . LEU A 1 83 ? 37.690 7.887 12.720 1.00 39.78 83 LEU A CA 1
ATOM 593 C C . LEU A 1 83 ? 38.447 6.773 11.974 1.00 39.78 83 LEU A C 1
ATOM 595 O O . LEU A 1 83 ? 38.340 6.701 10.746 1.00 39.78 83 LEU A O 1
ATOM 599 N N . PRO A 1 84 ? 39.195 5.896 12.663 1.00 57.22 84 PRO A N 1
ATOM 600 C CA . PRO A 1 84 ? 39.744 4.695 12.070 1.00 57.22 84 PRO A CA 1
ATOM 601 C C . PRO A 1 84 ? 38.781 3.533 12.326 1.00 57.22 84 PRO A C 1
ATOM 603 O O . PRO A 1 84 ? 38.640 3.063 13.447 1.00 57.22 84 PRO A O 1
ATOM 606 N N . ALA A 1 85 ? 38.102 3.097 11.273 1.00 47.25 85 ALA A N 1
ATOM 607 C CA . ALA A 1 85 ? 37.706 1.714 11.004 1.00 47.25 85 ALA A CA 1
ATOM 608 C C . ALA A 1 85 ? 36.783 1.782 9.792 1.00 47.25 85 ALA A C 1
ATOM 610 O O . ALA A 1 85 ? 35.622 2.177 9.899 1.00 47.25 85 ALA A O 1
ATOM 611 N N . ALA A 1 86 ? 37.327 1.458 8.620 1.00 60.84 86 ALA A N 1
ATOM 612 C CA . ALA A 1 86 ? 36.545 1.305 7.408 1.00 60.84 86 ALA A CA 1
ATOM 613 C C . ALA A 1 86 ? 35.510 0.198 7.642 1.00 60.84 86 ALA A C 1
ATOM 615 O O . ALA A 1 86 ? 35.802 -0.988 7.510 1.00 60.84 86 ALA A O 1
ATOM 616 N N . VAL A 1 87 ? 34.301 0.582 8.042 1.00 76.12 87 VAL A N 1
ATOM 617 C CA . VAL A 1 87 ? 33.152 -0.311 7.994 1.00 76.12 87 VAL A CA 1
ATOM 618 C C . VAL A 1 87 ? 32.960 -0.702 6.533 1.00 76.12 87 VAL A C 1
ATOM 620 O O . VAL A 1 87 ? 32.759 0.149 5.662 1.00 76.12 87 VAL A O 1
ATOM 623 N N . ASP A 1 88 ? 33.087 -2.002 6.270 1.00 83.06 88 ASP A N 1
ATOM 624 C CA . ASP A 1 88 ? 32.931 -2.617 4.953 1.00 83.06 88 ASP A CA 1
ATOM 625 C C . ASP A 1 88 ? 31.449 -2.587 4.539 1.00 83.06 88 ASP A C 1
ATOM 627 O O . ASP A 1 88 ? 30.704 -3.577 4.598 1.00 83.06 88 ASP A O 1
ATOM 631 N N . LEU A 1 89 ? 31.001 -1.395 4.155 1.00 88.38 89 LEU A N 1
ATOM 632 C CA . LEU A 1 89 ? 29.657 -1.111 3.683 1.00 88.38 89 LEU A CA 1
ATOM 633 C C . LEU A 1 89 ? 29.447 -1.758 2.311 1.00 88.38 89 LEU A C 1
ATOM 635 O O . LEU A 1 89 ? 30.341 -1.779 1.464 1.00 88.38 89 LEU A O 1
ATOM 639 N N . ASN A 1 90 ? 28.244 -2.285 2.080 1.00 91.94 90 ASN A N 1
ATOM 640 C CA . ASN A 1 90 ? 27.830 -2.681 0.739 1.00 91.94 90 ASN A CA 1
ATOM 641 C C . ASN A 1 90 ? 27.424 -1.416 -0.029 1.00 91.94 90 ASN A C 1
ATOM 643 O O . ASN A 1 90 ? 26.445 -0.767 0.327 1.00 91.94 90 ASN A O 1
ATOM 647 N N . VAL A 1 91 ? 28.165 -1.080 -1.080 1.00 92.06 91 VAL A N 1
ATOM 648 C CA . VAL A 1 91 ? 27.941 0.081 -1.947 1.00 92.06 91 VAL A CA 1
ATOM 649 C C . VAL A 1 91 ? 27.638 -0.379 -3.371 1.00 92.06 91 VAL A C 1
ATOM 651 O O . VAL A 1 91 ? 28.227 -1.344 -3.862 1.00 92.06 91 VAL A O 1
ATOM 654 N N . THR A 1 92 ? 26.715 0.287 -4.062 1.00 92.12 92 THR A N 1
ATOM 655 C CA . THR A 1 92 ? 26.443 0.005 -5.478 1.00 92.12 92 THR A CA 1
ATOM 656 C C . THR A 1 92 ? 27.459 0.748 -6.340 1.00 92.12 92 THR A C 1
ATOM 658 O O . THR A 1 92 ? 27.512 1.975 -6.333 1.00 92.12 92 THR A O 1
ATOM 661 N N . CYS A 1 93 ? 28.289 0.014 -7.081 1.00 91.44 93 CYS A N 1
ATOM 662 C CA . CYS A 1 93 ? 29.293 0.619 -7.951 1.00 91.44 93 CYS A CA 1
ATOM 663 C C . CYS A 1 93 ? 28.626 1.258 -9.174 1.00 91.44 93 CYS A C 1
ATOM 665 O O . CYS A 1 93 ? 27.952 0.561 -9.934 1.00 91.44 93 CYS A O 1
ATOM 667 N N . TYR A 1 94 ? 28.872 2.547 -9.401 1.00 90.50 94 TYR A N 1
ATOM 668 C CA . TYR A 1 94 ? 28.276 3.306 -10.502 1.00 90.50 94 TYR A CA 1
ATOM 669 C C . TYR A 1 94 ? 28.665 2.750 -11.879 1.00 90.50 94 TYR A C 1
ATOM 671 O O . TYR A 1 94 ? 27.831 2.649 -12.770 1.00 90.50 94 TYR A O 1
ATOM 679 N N . VAL A 1 95 ? 29.911 2.292 -12.029 1.00 87.50 95 VAL A N 1
ATOM 680 C CA . VAL A 1 95 ? 30.435 1.773 -13.305 1.00 87.50 95 VAL A CA 1
ATOM 681 C C . VAL A 1 95 ? 29.720 0.489 -13.753 1.00 87.50 95 VAL A C 1
ATOM 683 O O . VAL A 1 95 ? 29.637 0.213 -14.945 1.00 87.50 95 VAL A O 1
ATOM 686 N N . HIS A 1 96 ? 29.200 -0.315 -12.816 1.00 84.62 96 HIS A N 1
ATOM 687 C CA . HIS A 1 96 ? 28.691 -1.662 -13.116 1.00 84.62 96 HIS A CA 1
ATOM 688 C C . HIS A 1 96 ? 27.260 -1.939 -12.628 1.00 84.62 96 HIS A C 1
ATOM 690 O O . HIS A 1 96 ? 26.725 -3.004 -12.928 1.00 84.62 96 HIS A O 1
ATOM 696 N N . GLY A 1 97 ? 26.677 -1.070 -11.797 1.00 87.88 97 GLY A N 1
ATOM 697 C CA . GLY A 1 97 ? 25.359 -1.264 -11.180 1.00 87.88 97 GLY A CA 1
ATOM 698 C C . GLY A 1 97 ? 25.266 -2.427 -10.180 1.00 87.88 97 GLY A C 1
ATOM 699 O O . GLY A 1 97 ? 24.168 -2.859 -9.846 1.00 87.88 97 GLY A O 1
ATOM 700 N N . LYS A 1 98 ? 26.397 -2.978 -9.709 1.00 91.25 98 LYS A N 1
ATOM 701 C CA . LYS A 1 98 ? 26.437 -4.131 -8.785 1.00 91.25 98 LYS A CA 1
ATOM 702 C C . LYS A 1 98 ? 26.838 -3.711 -7.373 1.00 91.25 98 LYS A C 1
ATOM 704 O O . LYS A 1 98 ? 27.702 -2.851 -7.208 1.00 91.25 98 LYS A O 1
ATOM 709 N N . ASN A 1 99 ? 26.275 -4.383 -6.367 1.00 90.50 99 ASN A N 1
ATOM 710 C CA . ASN A 1 99 ? 26.671 -4.217 -4.966 1.00 90.50 99 ASN A CA 1
ATOM 711 C C . ASN A 1 99 ? 28.060 -4.824 -4.712 1.00 90.50 99 ASN A C 1
ATOM 713 O O . ASN A 1 99 ? 28.317 -5.987 -5.030 1.00 90.50 99 ASN A O 1
ATOM 717 N N . ARG A 1 100 ? 28.962 -4.019 -4.152 1.00 89.94 100 ARG A N 1
ATOM 718 C CA . ARG A 1 100 ? 30.360 -4.333 -3.832 1.00 89.94 100 ARG A CA 1
ATOM 719 C C . ARG A 1 100 ? 30.673 -3.875 -2.408 1.00 89.94 100 ARG A C 1
ATOM 721 O O . ARG A 1 10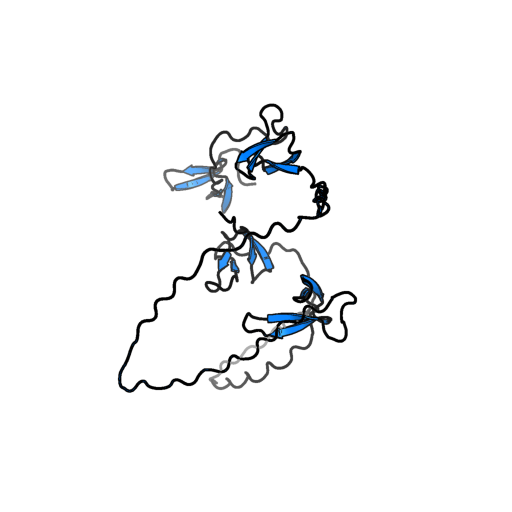0 ? 29.939 -3.077 -1.840 1.00 89.94 100 ARG A O 1
ATOM 728 N N . LYS A 1 101 ? 31.769 -4.369 -1.837 1.00 92.50 101 LYS A N 1
ATOM 729 C CA . LYS A 1 101 ? 32.303 -3.841 -0.577 1.00 92.50 101 LYS A CA 1
ATOM 730 C C . LYS A 1 101 ? 33.005 -2.505 -0.812 1.00 92.50 101 LYS A C 1
ATOM 732 O O . LYS A 1 101 ? 33.674 -2.348 -1.836 1.00 92.50 101 LYS A O 1
ATOM 737 N N . SER A 1 102 ? 32.862 -1.569 0.124 1.00 90.31 102 SER A N 1
ATOM 738 C CA . SER A 1 102 ? 33.527 -0.261 0.089 1.00 90.31 102 SER A CA 1
ATOM 739 C C . SER A 1 102 ? 35.052 -0.386 0.046 1.00 90.31 102 SER A C 1
ATOM 741 O O . SER A 1 102 ? 35.697 0.445 -0.576 1.00 90.31 102 SER A O 1
ATOM 743 N N . SER A 1 103 ? 35.639 -1.466 0.567 1.00 91.00 103 SER A N 1
ATOM 744 C CA . SER A 1 103 ? 37.068 -1.783 0.390 1.00 91.00 103 SER A CA 1
ATOM 745 C C . SER A 1 103 ? 37.521 -1.932 -1.073 1.00 91.00 103 SER A C 1
ATOM 747 O O . SER A 1 103 ? 38.705 -1.789 -1.372 1.00 91.00 103 SER A O 1
ATOM 749 N N . VAL A 1 104 ? 36.601 -2.194 -2.008 1.00 91.25 104 VAL A N 1
ATOM 750 C CA . VAL A 1 104 ? 36.889 -2.431 -3.438 1.00 91.25 104 VAL A CA 1
ATOM 751 C C . VAL A 1 104 ? 36.531 -1.211 -4.303 1.00 91.25 104 VAL A C 1
ATOM 753 O O . VAL A 1 104 ? 36.833 -1.168 -5.497 1.00 91.25 104 VAL A O 1
ATOM 756 N N . CYS A 1 105 ? 35.872 -0.200 -3.737 1.00 90.25 105 CYS A N 1
ATOM 757 C CA . CYS A 1 105 ? 35.407 0.979 -4.465 1.00 90.25 105 CYS A CA 1
ATOM 758 C C . CYS A 1 105 ? 35.909 2.260 -3.796 1.00 90.25 105 CYS A C 1
ATOM 760 O O . CYS A 1 105 ? 35.884 2.388 -2.581 1.00 90.25 105 CYS A O 1
ATOM 762 N N . THR A 1 106 ? 36.339 3.236 -4.585 1.00 93.25 106 THR A N 1
ATOM 763 C CA . THR A 1 106 ? 36.698 4.567 -4.098 1.00 93.25 106 THR A CA 1
ATOM 764 C C . THR A 1 106 ? 35.521 5.510 -4.277 1.00 93.25 106 THR A C 1
ATOM 766 O O . THR A 1 106 ? 34.820 5.483 -5.290 1.00 93.25 106 THR A O 1
ATOM 769 N N . GLN A 1 107 ? 35.311 6.342 -3.266 1.00 94.06 107 GLN A N 1
ATOM 770 C CA . GLN A 1 107 ? 34.329 7.408 -3.294 1.00 94.06 107 GLN A CA 1
ATOM 771 C C . GLN A 1 107 ? 34.796 8.514 -4.250 1.00 94.06 107 GLN A C 1
ATOM 773 O O . GLN A 1 107 ? 35.898 9.040 -4.103 1.00 94.06 107 GLN A O 1
ATOM 778 N N . VAL A 1 108 ? 33.956 8.882 -5.211 1.00 93.38 108 VAL A N 1
ATOM 779 C CA . VAL A 1 108 ? 34.189 9.981 -6.151 1.00 93.38 108 VAL A CA 1
ATOM 780 C C . VAL A 1 108 ? 33.093 11.016 -5.953 1.00 93.38 108 VAL A C 1
ATOM 782 O O . VAL A 1 108 ? 31.902 10.710 -6.017 1.00 93.38 108 VAL A O 1
ATOM 785 N N . GLN A 1 109 ? 33.490 12.254 -5.675 1.00 94.19 109 GLN A N 1
ATOM 786 C CA . GLN A 1 109 ? 32.556 13.357 -5.503 1.00 94.19 109 GLN A CA 1
ATOM 787 C C . GLN A 1 109 ? 32.289 14.008 -6.860 1.00 94.19 109 GLN A C 1
ATOM 789 O O . GLN A 1 109 ? 33.208 14.455 -7.543 1.00 94.19 109 GLN A O 1
ATOM 794 N N . THR A 1 110 ? 31.023 14.048 -7.257 1.00 88.56 110 THR A N 1
ATOM 795 C CA . THR A 1 110 ? 30.558 14.695 -8.486 1.00 88.56 110 THR A CA 1
ATOM 796 C C . THR A 1 110 ? 29.664 15.883 -8.150 1.00 88.56 110 THR A C 1
ATOM 798 O O . THR A 1 110 ? 29.197 16.023 -7.019 1.00 88.56 110 THR A O 1
ATOM 801 N N . VAL A 1 111 ? 29.364 16.718 -9.147 1.00 88.81 111 VAL A N 1
ATOM 802 C CA . VAL A 1 111 ? 28.391 17.818 -9.004 1.00 88.81 111 VAL A CA 1
ATOM 803 C C . VAL A 1 111 ? 26.977 17.335 -8.647 1.00 88.81 111 VAL A C 1
ATOM 805 O O . VAL A 1 111 ? 26.192 18.111 -8.118 1.00 88.81 111 VAL A O 1
ATOM 808 N N . GLN A 1 112 ? 26.660 16.060 -8.898 1.00 89.00 112 GLN A N 1
ATOM 809 C CA . GLN A 1 112 ? 25.368 15.435 -8.585 1.00 89.00 112 GLN A CA 1
ATOM 810 C C . GLN A 1 112 ? 25.377 14.656 -7.258 1.00 89.00 112 GLN A C 1
ATOM 812 O O . GLN A 1 112 ? 24.365 14.069 -6.886 1.00 89.00 112 GLN A O 1
ATOM 817 N N . GLY A 1 113 ? 26.504 14.639 -6.538 1.00 90.69 113 GLY A N 1
ATOM 818 C CA . GLY A 1 113 ? 26.656 13.932 -5.268 1.00 90.69 113 GLY A CA 1
ATOM 819 C C . GLY A 1 113 ? 27.788 12.907 -5.271 1.00 90.69 113 GLY A C 1
ATOM 820 O O . GLY A 1 113 ? 28.704 12.942 -6.094 1.00 90.69 113 GLY A O 1
ATOM 821 N N . ILE A 1 114 ? 27.744 12.003 -4.296 1.00 91.19 114 ILE A N 1
ATOM 822 C CA . ILE A 1 114 ? 28.770 10.985 -4.069 1.00 91.19 114 ILE A CA 1
ATOM 823 C C . ILE A 1 114 ? 28.461 9.737 -4.904 1.00 91.19 114 ILE A C 1
ATOM 825 O O . ILE A 1 114 ? 27.404 9.130 -4.743 1.00 91.19 114 ILE A O 1
ATOM 829 N N . LEU A 1 115 ? 29.413 9.314 -5.733 1.00 93.50 115 LEU A N 1
ATOM 830 C CA . LEU A 1 115 ? 29.382 8.055 -6.477 1.00 93.50 115 LEU A CA 1
ATOM 831 C C . LEU A 1 115 ? 30.523 7.132 -6.025 1.00 93.50 115 LEU A C 1
ATOM 833 O O . LEU A 1 115 ? 31.495 7.575 -5.417 1.00 93.50 115 LEU A O 1
ATOM 837 N N . TRP A 1 116 ? 30.401 5.836 -6.317 1.00 92.81 116 TRP A N 1
ATOM 838 C CA . TRP A 1 116 ? 31.422 4.830 -6.006 1.00 92.81 116 TRP A CA 1
ATOM 839 C C . TRP A 1 116 ? 31.966 4.202 -7.289 1.00 92.81 116 TRP A C 1
ATOM 841 O O . TRP A 1 116 ? 31.231 3.547 -8.036 1.00 92.81 116 TRP A O 1
ATOM 851 N N . GLU A 1 117 ? 33.265 4.359 -7.526 1.00 92.25 117 GLU A N 1
ATOM 852 C CA . GLU A 1 117 ? 33.980 3.802 -8.678 1.00 92.25 117 GLU A CA 1
ATOM 853 C C . GLU A 1 117 ? 34.925 2.681 -8.230 1.00 92.25 117 GLU A C 1
ATOM 855 O O . GLU A 1 117 ? 35.470 2.724 -7.131 1.00 92.25 117 GLU A O 1
ATOM 860 N N . CYS A 1 118 ? 35.126 1.642 -9.044 1.00 90.31 118 CYS A N 1
ATOM 861 C CA . CYS A 1 118 ? 36.060 0.571 -8.675 1.00 90.31 118 CYS A CA 1
ATOM 862 C C . CYS A 1 118 ? 37.506 1.076 -8.662 1.00 90.31 118 CYS A C 1
ATOM 864 O O . CYS A 1 118 ? 37.930 1.772 -9.586 1.00 90.31 118 CYS A O 1
ATOM 866 N N . THR A 1 119 ? 38.281 0.668 -7.652 1.00 86.31 119 THR A N 1
ATOM 867 C CA . THR A 1 119 ? 39.707 1.011 -7.599 1.00 86.31 119 THR A CA 1
ATOM 868 C C . THR A 1 119 ? 40.446 0.452 -8.821 1.00 86.31 119 THR A C 1
ATOM 870 O O . THR A 1 119 ? 40.170 -0.675 -9.248 1.00 86.31 119 THR A O 1
ATOM 873 N N . PRO A 1 120 ? 41.443 1.174 -9.370 1.00 79.00 120 PRO A N 1
ATOM 874 C CA . PRO A 1 120 ? 42.227 0.696 -10.512 1.00 79.00 120 PRO A CA 1
ATOM 875 C C . PRO A 1 120 ? 42.899 -0.661 -10.264 1.00 79.00 120 PRO A C 1
ATOM 877 O O . PRO A 1 120 ? 43.036 -1.459 -11.188 1.00 79.00 120 PRO A O 1
ATOM 880 N N . ALA A 1 121 ? 43.272 -0.940 -9.010 1.00 74.56 121 ALA A N 1
ATOM 881 C CA . ALA A 1 121 ? 43.891 -2.196 -8.591 1.00 74.56 121 ALA A CA 1
ATOM 882 C C . ALA A 1 121 ? 42.933 -3.401 -8.642 1.00 74.56 121 ALA A C 1
ATOM 884 O O . ALA A 1 121 ? 43.376 -4.535 -8.799 1.00 74.56 121 ALA A O 1
ATOM 885 N N . THR A 1 122 ? 41.620 -3.172 -8.553 1.00 71.62 122 THR A N 1
ATOM 886 C CA . THR A 1 122 ? 40.584 -4.219 -8.574 1.00 71.62 122 THR A CA 1
ATOM 887 C C . THR A 1 122 ? 39.743 -4.150 -9.847 1.00 71.62 122 THR A C 1
ATOM 889 O O . THR A 1 122 ? 38.549 -4.470 -9.859 1.00 71.62 122 THR A O 1
ATOM 892 N N . ARG A 1 123 ? 40.376 -3.726 -10.952 1.00 66.94 123 ARG A N 1
ATOM 893 C CA . ARG A 1 123 ? 39.728 -3.580 -12.256 1.00 66.94 123 ARG A CA 1
ATOM 894 C C . ARG A 1 123 ? 39.018 -4.885 -12.617 1.00 66.94 123 ARG A C 1
ATOM 896 O O . ARG A 1 123 ? 39.635 -5.935 -12.791 1.00 66.94 123 ARG A O 1
ATOM 903 N N . CYS A 1 124 ? 37.694 -4.816 -12.687 1.00 60.16 124 CYS A N 1
ATOM 904 C CA . CYS A 1 124 ? 36.861 -5.977 -12.945 1.00 60.16 124 CYS A CA 1
ATOM 905 C C . CYS A 1 124 ? 37.163 -6.517 -14.351 1.00 60.16 124 CYS A C 1
ATOM 907 O O . CYS A 1 124 ? 36.992 -5.806 -15.342 1.00 60.16 124 CYS A O 1
ATOM 909 N N . LYS A 1 125 ? 37.605 -7.778 -14.442 1.00 54.62 125 LYS A N 1
ATOM 910 C CA . LYS A 1 125 ? 37.743 -8.492 -15.719 1.00 54.62 125 LYS A CA 1
ATOM 911 C C . LYS A 1 125 ? 36.366 -8.548 -16.392 1.00 54.62 125 LYS A C 1
ATOM 913 O O . LYS A 1 125 ? 35.476 -9.227 -15.888 1.00 54.62 125 LYS A O 1
ATOM 918 N N . GLY A 1 126 ? 36.188 -7.816 -17.491 1.00 57.06 126 GLY A N 1
ATOM 919 C CA . GLY A 1 126 ? 35.008 -7.926 -18.358 1.00 57.06 126 GLY A CA 1
ATOM 920 C C . GLY A 1 126 ? 34.229 -6.638 -18.638 1.00 57.06 126 GLY A C 1
ATOM 921 O O . GLY A 1 126 ? 33.287 -6.691 -19.421 1.00 57.06 126 GLY A O 1
ATOM 922 N N . ALA A 1 127 ? 34.591 -5.489 -18.061 1.00 51.44 127 ALA A N 1
ATOM 923 C CA . ALA A 1 127 ? 33.975 -4.219 -18.448 1.00 51.44 127 ALA A CA 1
ATOM 924 C C . ALA A 1 127 ? 34.752 -3.586 -19.614 1.00 51.44 127 ALA A C 1
ATOM 926 O O . ALA A 1 127 ? 35.891 -3.147 -19.442 1.00 51.44 127 ALA A O 1
ATOM 927 N N . VAL A 1 128 ? 34.136 -3.529 -20.800 1.00 52.47 128 VAL A N 1
ATOM 928 C CA . VAL A 1 128 ? 34.546 -2.588 -21.851 1.00 52.47 128 VAL A CA 1
ATOM 929 C C . VAL A 1 128 ? 34.372 -1.196 -21.254 1.00 52.47 128 VAL A C 1
ATOM 931 O O . VAL A 1 128 ? 33.279 -0.850 -20.809 1.00 52.47 128 VAL A O 1
ATOM 934 N N . ALA A 1 129 ? 35.461 -0.437 -21.152 1.00 47.00 129 ALA A N 1
ATOM 935 C CA . ALA A 1 129 ? 35.436 0.895 -20.571 1.00 47.00 129 ALA A CA 1
ATOM 936 C C . ALA A 1 129 ? 34.464 1.778 -21.365 1.00 47.00 129 ALA A C 1
ATOM 938 O O . ALA A 1 129 ? 34.778 2.213 -22.471 1.00 47.00 129 ALA A O 1
ATOM 939 N N . VAL A 1 130 ? 33.290 2.062 -20.800 1.00 50.06 130 VAL A N 1
ATOM 940 C CA . VAL A 1 130 ? 32.495 3.207 -21.237 1.00 50.06 130 VAL A CA 1
ATOM 941 C C . VAL A 1 130 ? 33.258 4.421 -20.734 1.00 50.06 130 VAL A C 1
ATOM 943 O O . VAL A 1 130 ? 33.236 4.739 -19.548 1.00 50.06 130 VAL A O 1
ATOM 946 N N . GLN A 1 131 ? 34.046 5.020 -21.623 1.00 43.28 131 GLN A N 1
ATOM 947 C CA . GLN A 1 131 ? 34.799 6.229 -21.333 1.00 43.28 131 GLN A CA 1
ATOM 948 C C . GLN A 1 131 ? 33.776 7.309 -20.946 1.00 43.28 131 GLN A C 1
ATOM 950 O O . GLN A 1 131 ? 32.932 7.648 -21.782 1.00 43.28 131 GLN A O 1
ATOM 955 N N . PRO A 1 132 ? 33.779 7.835 -19.706 1.00 46.81 132 PRO A N 1
ATOM 956 C CA . PRO A 1 132 ? 32.946 8.982 -19.403 1.00 46.81 132 PRO A CA 1
ATOM 957 C C . PRO A 1 132 ? 33.424 10.105 -20.321 1.00 46.81 132 PRO A C 1
ATOM 959 O O . PRO A 1 132 ? 34.608 10.450 -20.318 1.00 46.81 132 PRO A O 1
ATOM 962 N N . GLN A 1 133 ? 32.520 10.615 -21.158 1.00 43.91 133 GLN A N 1
ATOM 963 C CA . GLN A 1 133 ? 32.753 1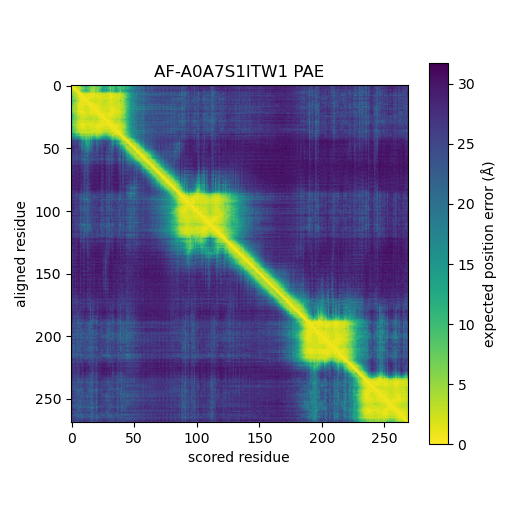1.805 -21.967 1.00 43.91 133 GLN A CA 1
ATOM 964 C C . GLN A 1 133 ? 33.164 12.912 -20.992 1.00 43.91 133 GLN A C 1
ATOM 966 O O . GLN A 1 133 ? 32.337 13.458 -20.263 1.00 43.91 133 GLN A O 1
ATOM 971 N N . ARG A 1 134 ? 34.472 13.179 -20.901 1.00 38.84 134 ARG A N 1
ATOM 972 C CA . ARG A 1 134 ? 34.993 14.326 -20.168 1.00 38.84 134 ARG A CA 1
ATOM 973 C C . ARG A 1 134 ? 34.436 15.548 -20.880 1.00 38.84 134 ARG A C 1
ATOM 975 O O . ARG A 1 134 ? 34.905 15.886 -21.963 1.00 38.84 134 ARG A O 1
ATOM 982 N N . PHE A 1 135 ? 33.427 16.181 -20.293 1.00 41.66 135 PHE A N 1
ATOM 983 C CA . PHE A 1 135 ? 32.979 17.490 -20.738 1.00 41.66 135 PHE A CA 1
ATOM 984 C C . PHE A 1 135 ? 34.157 18.453 -20.581 1.00 41.66 135 PHE A C 1
ATOM 986 O O . PHE A 1 135 ? 34.548 18.805 -19.467 1.00 41.66 135 PHE A O 1
ATOM 993 N N . ALA A 1 136 ? 34.769 18.816 -21.708 1.00 39.00 136 ALA A N 1
ATOM 994 C CA . ALA A 1 136 ? 35.708 19.921 -21.765 1.00 39.00 136 ALA A CA 1
ATOM 995 C C . ALA A 1 136 ? 34.970 21.192 -21.301 1.00 39.00 136 ALA A C 1
ATOM 997 O O . ALA A 1 136 ? 33.819 21.398 -21.699 1.00 39.00 136 ALA A O 1
ATOM 998 N N . PRO A 1 137 ? 35.575 22.034 -20.448 1.00 43.78 137 PRO A N 1
ATOM 999 C CA . PRO A 1 137 ? 34.934 23.265 -20.014 1.00 43.78 137 PRO A CA 1
ATOM 1000 C C . PRO A 1 137 ? 34.684 24.161 -21.233 1.00 43.78 137 PRO A C 1
ATOM 1002 O O . PRO A 1 137 ? 35.617 24.528 -21.947 1.00 43.78 137 PRO A O 1
ATOM 1005 N N . TYR A 1 138 ? 33.416 24.500 -21.477 1.00 39.91 138 TYR A N 1
ATOM 1006 C CA . TYR A 1 138 ? 33.026 25.474 -22.493 1.00 39.91 138 TYR A CA 1
ATOM 1007 C C . TYR A 1 138 ? 33.692 26.821 -22.185 1.00 39.91 138 TYR A C 1
ATOM 1009 O O . TYR A 1 138 ? 33.410 27.456 -21.167 1.00 39.91 138 TYR A O 1
ATOM 1017 N N . ALA A 1 139 ? 34.580 27.255 -23.079 1.00 38.94 139 ALA A N 1
ATOM 1018 C CA . ALA A 1 139 ? 35.114 28.606 -23.092 1.00 38.94 139 ALA A CA 1
ATOM 1019 C C . ALA A 1 139 ? 33.967 29.607 -23.314 1.00 38.94 139 ALA A C 1
ATOM 1021 O O . ALA A 1 139 ? 33.168 29.462 -24.241 1.00 38.94 139 ALA A O 1
ATOM 1022 N N . ARG A 1 140 ? 33.874 30.619 -22.445 1.00 38.28 140 ARG A N 1
ATOM 1023 C CA . ARG A 1 140 ? 32.920 31.730 -22.578 1.00 38.28 140 ARG A CA 1
ATOM 1024 C C . ARG A 1 140 ? 33.250 32.559 -23.829 1.00 38.28 140 ARG A C 1
ATOM 1026 O O . ARG A 1 140 ? 34.402 32.977 -23.952 1.00 38.28 140 ARG A O 1
ATOM 1033 N N . PRO A 1 141 ? 32.285 32.876 -24.710 1.00 39.66 141 PRO A N 1
ATOM 1034 C CA . PRO A 1 141 ? 32.503 33.879 -25.743 1.00 39.66 141 PRO A CA 1
ATOM 1035 C C . PRO A 1 141 ? 32.502 35.282 -25.120 1.00 39.66 141 PRO A C 1
ATOM 1037 O O . PRO A 1 141 ? 31.675 35.606 -24.264 1.00 39.66 141 PRO A O 1
ATOM 1040 N N . ALA A 1 142 ? 33.463 36.100 -25.545 1.00 39.84 142 ALA A N 1
ATOM 1041 C CA . ALA A 1 142 ? 33.573 37.506 -25.188 1.00 39.84 142 ALA A CA 1
ATOM 1042 C C . ALA A 1 142 ? 32.352 38.290 -25.700 1.00 39.84 142 ALA A C 1
ATOM 1044 O O . ALA A 1 142 ? 31.942 38.132 -26.848 1.00 39.84 142 ALA A O 1
ATOM 1045 N N . GLN A 1 143 ? 31.777 39.134 -24.842 1.00 44.06 143 GLN A N 1
ATOM 1046 C CA . GLN A 1 143 ? 30.706 40.055 -25.211 1.00 44.06 143 GLN A CA 1
ATOM 1047 C C . GLN A 1 143 ? 31.308 41.280 -25.906 1.00 44.06 143 GLN A C 1
ATOM 1049 O O . GLN A 1 143 ? 31.991 42.086 -25.278 1.00 44.06 143 GLN A O 1
ATOM 1054 N N . THR A 1 144 ? 31.054 41.413 -27.204 1.00 41.12 144 THR A N 1
ATOM 1055 C CA . THR A 1 144 ? 31.287 42.630 -27.985 1.00 41.12 144 THR A CA 1
ATOM 1056 C C . THR A 1 144 ? 30.055 43.537 -27.924 1.00 41.12 144 THR A C 1
ATOM 1058 O O . THR A 1 144 ? 28.924 43.106 -28.135 1.00 41.12 144 THR A O 1
ATOM 1061 N N . VAL A 1 145 ? 30.298 44.809 -27.608 1.00 46.31 145 VAL A N 1
ATOM 1062 C CA . VAL A 1 145 ? 29.335 45.924 -27.579 1.00 46.31 145 VAL A CA 1
ATOM 1063 C C . VAL A 1 145 ? 28.833 46.286 -28.990 1.00 46.31 145 VAL A C 1
ATOM 1065 O O . VAL A 1 145 ? 29.627 46.224 -29.931 1.00 46.31 145 VAL A O 1
ATOM 1068 N N . PRO A 1 146 ? 27.562 46.709 -29.167 1.00 48.12 146 PRO A N 1
ATOM 1069 C CA . PRO A 1 146 ? 27.030 47.104 -30.468 1.00 48.12 146 PRO A CA 1
ATOM 1070 C C . PRO A 1 146 ? 27.214 48.605 -30.732 1.00 48.12 146 PRO A C 1
ATOM 1072 O O . PRO A 1 146 ? 26.923 49.441 -29.877 1.00 48.12 146 PRO A O 1
ATOM 1075 N N . GLY A 1 147 ? 27.637 48.949 -31.951 1.00 40.09 147 GLY A N 1
ATOM 1076 C CA . GLY A 1 147 ? 27.763 50.334 -32.396 1.00 40.09 147 GLY A CA 1
ATOM 1077 C C . GLY A 1 147 ? 27.901 50.487 -33.912 1.00 40.09 147 GLY A C 1
ATOM 1078 O O . GLY A 1 147 ? 29.008 50.462 -34.427 1.00 40.09 147 GLY A O 1
ATOM 1079 N N . LEU A 1 148 ? 26.755 50.751 -34.550 1.00 42.81 148 LEU A N 1
ATOM 1080 C CA . LEU A 1 148 ? 26.529 51.603 -35.732 1.00 42.81 148 LEU A CA 1
ATOM 1081 C C . LEU A 1 148 ? 26.836 51.130 -37.180 1.00 42.81 148 LEU A C 1
ATOM 1083 O O . LEU A 1 148 ? 27.917 50.682 -37.534 1.00 42.81 148 LEU A O 1
ATOM 1087 N N . VAL A 1 149 ? 25.810 51.447 -37.991 1.00 39.81 149 VAL A N 1
ATOM 1088 C CA . VAL A 1 149 ? 25.710 51.867 -39.409 1.00 39.81 149 VAL A CA 1
ATOM 1089 C C . VAL A 1 149 ? 25.825 50.880 -40.587 1.00 39.81 149 VAL A C 1
ATOM 1091 O O . VAL A 1 149 ? 26.892 50.522 -41.055 1.00 39.81 149 VAL A O 1
ATOM 1094 N N . GLN A 1 150 ? 24.630 50.627 -41.147 1.00 41.88 150 GLN A N 1
ATOM 1095 C CA . GLN A 1 150 ? 24.202 50.877 -42.537 1.00 41.88 150 GLN A CA 1
ATOM 1096 C C . GLN A 1 150 ? 24.814 50.100 -43.721 1.00 41.88 150 GLN A C 1
ATOM 1098 O O . GLN A 1 150 ? 25.944 50.317 -44.137 1.00 41.88 150 GLN A O 1
ATOM 1103 N N . SER A 1 151 ? 23.875 49.449 -44.425 1.00 46.25 151 SER A N 1
ATOM 1104 C CA . SER A 1 151 ? 23.509 49.646 -45.843 1.00 46.25 151 SER A CA 1
ATOM 1105 C C . SER A 1 151 ? 23.793 48.523 -46.853 1.00 46.25 151 SER A C 1
ATOM 1107 O O . SER A 1 151 ? 24.837 47.889 -46.852 1.00 46.25 151 SER A O 1
ATOM 1109 N N . ALA A 1 152 ? 22.805 48.405 -47.754 1.00 39.50 152 ALA A N 1
ATOM 1110 C CA . ALA A 1 152 ? 22.788 47.778 -49.078 1.00 39.50 152 ALA A CA 1
ATOM 1111 C C . ALA A 1 152 ? 22.397 46.287 -49.193 1.00 39.50 152 ALA A C 1
ATOM 1113 O O . ALA A 1 152 ? 23.170 45.370 -48.938 1.00 39.50 152 ALA A O 1
ATOM 1114 N N . LEU A 1 153 ? 21.165 46.093 -49.688 1.00 51.25 153 LEU A N 1
ATOM 1115 C CA . LEU A 1 153 ? 20.705 44.933 -50.470 1.00 51.25 153 LEU A CA 1
ATOM 1116 C C . LEU A 1 153 ? 21.540 44.817 -51.776 1.00 51.25 153 LEU A C 1
ATOM 1118 O O . LEU A 1 153 ? 22.148 45.813 -52.178 1.00 51.25 153 LEU A O 1
ATOM 1122 N N . PRO A 1 154 ? 21.517 43.677 -52.501 1.00 55.72 154 PRO A N 1
ATOM 1123 C CA . PRO A 1 154 ? 20.426 43.466 -53.457 1.00 55.72 154 PRO A CA 1
ATOM 1124 C C . PRO A 1 154 ? 19.907 42.023 -53.605 1.00 55.72 154 PRO A C 1
ATOM 1126 O O . PRO A 1 154 ? 20.541 41.026 -53.276 1.00 55.72 154 PRO A O 1
ATOM 1129 N N . LEU A 1 155 ? 18.696 42.004 -54.162 1.00 49.41 155 LEU A N 1
ATOM 1130 C CA . LEU A 1 155 ? 17.958 40.945 -54.847 1.00 49.41 155 LEU A CA 1
ATOM 1131 C C . LEU A 1 155 ? 18.812 39.958 -55.666 1.00 49.41 155 LEU A C 1
ATOM 1133 O O . LEU A 1 155 ? 19.707 40.363 -56.404 1.00 49.41 155 LEU A O 1
ATOM 1137 N N . GLY A 1 156 ? 18.404 38.685 -55.655 1.00 41.31 156 GLY A N 1
ATOM 1138 C CA . GLY A 1 156 ? 18.873 37.660 -56.588 1.00 41.31 156 GLY A CA 1
ATOM 1139 C C . GLY A 1 156 ? 17.864 36.520 -56.735 1.00 41.31 156 GLY A C 1
ATOM 1140 O O . GLY A 1 156 ? 17.844 35.596 -55.930 1.00 41.31 156 GLY A O 1
ATOM 1141 N N . TYR A 1 157 ? 17.014 36.625 -57.759 1.00 50.06 157 TYR A N 1
ATOM 1142 C CA . TYR A 1 157 ? 16.170 35.558 -58.305 1.00 50.06 157 TYR A CA 1
ATOM 1143 C C . TYR A 1 157 ? 17.026 34.402 -58.851 1.00 50.06 157 TYR A C 1
ATOM 1145 O O . TYR A 1 157 ? 18.085 34.642 -59.427 1.00 50.06 157 TYR A O 1
ATOM 1153 N N . GLY A 1 158 ? 16.532 33.164 -58.763 1.00 41.66 158 GLY A N 1
ATOM 1154 C CA . GLY A 1 158 ? 17.191 32.010 -59.380 1.00 41.66 158 GLY A CA 1
ATOM 1155 C C . GLY A 1 158 ? 16.346 30.740 -59.374 1.00 41.66 158 GLY A C 1
ATOM 1156 O O . GLY A 1 158 ? 16.617 29.815 -58.619 1.00 41.66 158 GLY A O 1
ATOM 1157 N N . THR A 1 159 ? 15.320 30.694 -60.224 1.00 49.41 159 THR A N 1
ATOM 1158 C CA . THR A 1 159 ? 14.638 29.463 -60.645 1.00 49.41 159 THR A CA 1
ATOM 1159 C C . THR A 1 159 ? 15.370 28.850 -61.840 1.00 49.41 159 THR A C 1
ATOM 1161 O O . THR A 1 159 ? 15.399 29.456 -62.907 1.00 49.41 159 THR A O 1
ATOM 1164 N N . VAL A 1 160 ? 15.906 27.644 -61.675 1.00 43.19 160 VAL A N 1
ATOM 1165 C CA . VAL A 1 160 ? 16.371 26.711 -62.720 1.00 43.19 160 VAL A CA 1
ATOM 1166 C C . VAL A 1 160 ? 16.313 25.313 -62.086 1.00 43.19 160 VAL A C 1
ATOM 1168 O O . VAL A 1 160 ? 16.662 25.167 -60.924 1.00 43.19 160 VAL A O 1
ATOM 1171 N N . GLY A 1 161 ? 15.865 24.232 -62.706 1.00 42.09 161 GLY A N 1
ATOM 1172 C CA . GLY A 1 161 ? 15.360 23.979 -64.042 1.00 42.09 161 GLY A CA 1
ATOM 1173 C C . GLY A 1 161 ? 14.920 22.510 -64.089 1.00 42.09 161 GLY A C 1
ATOM 1174 O O . GLY A 1 161 ? 15.466 21.660 -63.387 1.00 42.09 161 GLY A O 1
ATOM 1175 N N . LEU A 1 162 ? 13.896 22.239 -64.894 1.00 48.81 162 LEU A N 1
ATOM 1176 C CA . LEU A 1 162 ? 13.503 20.906 -65.339 1.00 48.81 162 LEU A CA 1
ATOM 1177 C C . LEU A 1 162 ? 14.634 20.255 -66.144 1.00 48.81 162 LEU A C 1
ATOM 1179 O O . LEU A 1 162 ? 15.228 20.909 -66.999 1.00 48.81 162 LEU A O 1
ATOM 1183 N N . GLY A 1 163 ? 14.825 18.948 -65.971 1.00 38.19 163 GLY A N 1
ATOM 1184 C CA . GLY A 1 163 ? 15.458 18.113 -66.989 1.00 38.19 163 GLY A CA 1
ATOM 1185 C C . GLY A 1 163 ? 16.224 16.923 -66.426 1.00 38.19 163 GLY A C 1
ATOM 1186 O O . GLY A 1 163 ? 17.095 17.091 -65.583 1.00 38.19 163 GLY A O 1
ATOM 1187 N N . GLY A 1 164 ? 15.946 15.732 -66.960 1.00 42.50 164 GLY A N 1
ATOM 1188 C CA . GLY A 1 164 ? 16.933 14.649 -66.946 1.00 42.50 164 GLY A CA 1
ATOM 1189 C C . GLY A 1 164 ? 16.445 13.291 -66.466 1.00 42.50 164 GLY A C 1
ATOM 1190 O O . GLY A 1 164 ? 16.872 12.802 -65.430 1.00 42.50 164 GLY A O 1
ATOM 1191 N N . MET A 1 165 ? 15.579 12.679 -67.273 1.00 50.75 165 MET A N 1
ATOM 1192 C CA . MET A 1 165 ? 15.585 11.257 -67.639 1.00 50.75 165 MET A CA 1
ATOM 1193 C C . MET A 1 165 ? 16.866 10.510 -67.204 1.00 50.75 165 MET A C 1
ATOM 1195 O O . MET A 1 165 ? 17.959 10.819 -67.673 1.00 50.75 165 MET A O 1
ATOM 1199 N N . GLY A 1 166 ? 16.719 9.489 -66.362 1.00 43.00 166 GLY A N 1
ATOM 1200 C CA . GLY A 1 166 ? 17.831 8.656 -65.911 1.00 43.00 166 GLY A CA 1
ATOM 1201 C C . GLY A 1 166 ? 17.346 7.309 -65.400 1.00 43.00 166 GLY A C 1
ATOM 1202 O O . GLY A 1 166 ? 17.433 7.021 -64.212 1.00 43.00 166 GLY A O 1
ATOM 1203 N N . ALA A 1 167 ? 16.794 6.501 -66.305 1.00 49.22 167 ALA A N 1
ATOM 1204 C CA . ALA A 1 167 ? 16.559 5.084 -66.077 1.00 49.22 167 ALA A CA 1
ATOM 1205 C C . ALA A 1 167 ? 17.913 4.370 -65.935 1.00 49.22 167 ALA A C 1
ATOM 1207 O O . ALA A 1 167 ? 18.571 4.072 -66.928 1.00 49.22 167 ALA A O 1
ATOM 1208 N N . LEU A 1 168 ? 18.332 4.102 -64.701 1.00 42.25 168 LEU A N 1
ATOM 1209 C CA . LEU A 1 168 ? 19.395 3.148 -64.406 1.00 42.25 168 LEU A CA 1
ATOM 1210 C C . LEU A 1 168 ? 18.824 2.076 -63.486 1.00 42.25 168 LEU A C 1
ATOM 1212 O O . LEU A 1 168 ? 18.230 2.364 -62.449 1.00 42.25 168 LEU A O 1
ATOM 1216 N N . GLY A 1 169 ? 18.945 0.838 -63.961 1.00 45.81 169 GLY A N 1
ATOM 1217 C CA . GLY A 1 169 ? 18.352 -0.354 -63.387 1.00 45.81 169 GLY A CA 1
ATOM 1218 C C . GLY A 1 169 ? 18.615 -0.496 -61.895 1.00 45.81 169 GLY A C 1
ATOM 1219 O O . GLY A 1 169 ? 19.757 -0.586 -61.446 1.00 45.81 169 GLY A O 1
ATOM 1220 N N . LEU A 1 170 ? 17.520 -0.608 -61.146 1.00 41.66 170 LEU A N 1
ATOM 1221 C CA . LEU A 1 170 ? 17.514 -1.239 -59.838 1.00 41.66 170 LEU A CA 1
ATOM 1222 C C . LEU A 1 170 ? 17.777 -2.729 -60.061 1.00 41.66 170 LEU A C 1
ATOM 1224 O O . LEU A 1 170 ? 16.861 -3.530 -60.241 1.00 41.66 170 LEU A O 1
ATOM 1228 N N . ALA A 1 171 ? 19.059 -3.086 -60.102 1.00 44.69 171 ALA A N 1
ATOM 1229 C CA . ALA A 1 171 ? 19.482 -4.445 -59.837 1.00 44.69 171 ALA A CA 1
ATOM 1230 C C . ALA A 1 171 ? 18.878 -4.860 -58.492 1.00 44.69 171 ALA A C 1
ATOM 1232 O O . ALA A 1 171 ? 18.973 -4.129 -57.504 1.00 44.69 171 ALA A O 1
ATOM 1233 N N . ALA A 1 172 ? 18.209 -6.009 -58.508 1.00 48.12 172 ALA A N 1
ATOM 1234 C CA . ALA A 1 172 ? 17.584 -6.644 -57.368 1.00 48.12 172 ALA A CA 1
ATOM 1235 C C . ALA A 1 172 ? 18.524 -6.630 -56.155 1.00 48.12 172 ALA A C 1
ATOM 1237 O O . ALA A 1 172 ? 19.476 -7.406 -56.070 1.00 48.12 172 ALA A O 1
ATOM 1238 N N . LEU A 1 173 ? 18.246 -5.736 -55.207 1.00 42.12 173 LEU A N 1
ATOM 1239 C CA . LEU A 1 173 ? 18.759 -5.875 -53.857 1.00 42.12 173 LEU A CA 1
ATOM 1240 C C . LEU A 1 173 ? 18.114 -7.143 -53.288 1.00 42.12 173 LEU A C 1
ATOM 1242 O O . LEU A 1 173 ? 16.888 -7.273 -53.373 1.00 42.12 173 LEU A O 1
ATOM 1246 N N . PRO A 1 174 ? 18.886 -8.089 -52.725 1.00 50.31 174 PRO A N 1
ATOM 1247 C CA . PRO A 1 174 ? 18.289 -9.180 -51.982 1.00 50.31 174 PRO A CA 1
ATOM 1248 C C . PRO A 1 174 ? 17.457 -8.541 -50.876 1.00 50.31 174 PRO A C 1
ATOM 1250 O O . PRO A 1 174 ? 17.968 -7.756 -50.076 1.00 50.31 174 PRO A O 1
ATOM 1253 N N . THR A 1 175 ? 16.159 -8.836 -50.870 1.00 51.84 175 THR A N 1
ATOM 1254 C CA . THR A 1 175 ? 15.280 -8.571 -49.739 1.00 51.84 175 THR A CA 1
ATOM 1255 C C . THR A 1 175 ? 15.972 -9.133 -48.506 1.00 51.84 175 THR A C 1
ATOM 1257 O O . THR A 1 175 ? 16.002 -10.348 -48.310 1.00 51.84 175 THR A O 1
ATOM 1260 N N . LEU A 1 176 ? 16.589 -8.248 -47.719 1.00 45.62 176 LEU A N 1
ATOM 1261 C CA . LEU A 1 176 ? 17.036 -8.526 -46.367 1.00 45.62 176 LEU A CA 1
ATOM 1262 C C . LEU A 1 176 ? 15.778 -8.946 -45.624 1.00 45.62 176 LEU A C 1
ATOM 1264 O O . LEU A 1 176 ? 14.976 -8.112 -45.206 1.00 45.62 176 LEU A O 1
ATOM 1268 N N . GLY A 1 177 ? 15.572 -10.262 -45.571 1.00 45.81 177 GLY A N 1
ATOM 1269 C CA . GLY A 1 177 ? 14.568 -10.882 -44.741 1.00 45.81 177 GLY A CA 1
ATOM 1270 C C . GLY A 1 177 ? 14.788 -10.329 -43.352 1.00 45.81 177 GLY A C 1
ATOM 1271 O O . GLY A 1 177 ? 15.821 -10.585 -42.734 1.00 45.81 177 GLY A O 1
ATOM 1272 N N . VAL A 1 178 ? 13.844 -9.504 -42.907 1.00 45.41 178 VAL A N 1
ATOM 1273 C CA . VAL A 1 178 ? 13.752 -9.087 -41.519 1.00 45.41 178 VAL A CA 1
ATOM 1274 C C . VAL A 1 178 ? 13.544 -10.387 -40.764 1.00 45.41 178 VAL A C 1
ATOM 1276 O O . VAL A 1 178 ? 12.445 -10.937 -40.740 1.00 45.41 178 VAL A O 1
ATOM 1279 N N . ALA A 1 179 ? 14.649 -10.950 -40.279 1.00 41.81 179 ALA A N 1
ATOM 1280 C CA . ALA A 1 179 ? 14.652 -12.138 -39.462 1.00 41.81 179 ALA A CA 1
ATOM 1281 C C . ALA A 1 179 ? 13.732 -11.820 -38.291 1.00 41.81 179 ALA A C 1
ATOM 1283 O O . ALA A 1 179 ? 14.030 -10.937 -37.483 1.00 41.81 179 ALA A O 1
ATOM 1284 N N . GLY A 1 180 ? 12.573 -12.484 -38.285 1.00 48.84 180 GLY A N 1
ATOM 1285 C CA . GLY A 1 180 ? 11.600 -12.398 -37.216 1.00 48.84 180 GLY A CA 1
ATOM 1286 C C . GLY A 1 180 ? 12.353 -12.550 -35.911 1.00 48.84 180 GLY A C 1
ATOM 1287 O O . GLY A 1 180 ? 13.006 -13.573 -35.682 1.00 48.84 180 GLY A O 1
ATOM 1288 N N . MET A 1 181 ? 12.330 -11.486 -35.110 1.00 47.09 181 MET A N 1
ATOM 1289 C CA . MET A 1 181 ? 12.907 -11.478 -33.779 1.00 47.09 181 MET A CA 1
ATOM 1290 C C . MET A 1 181 ? 12.169 -12.571 -33.022 1.00 47.09 181 MET A C 1
ATOM 1292 O O . MET A 1 181 ? 11.012 -12.409 -32.637 1.00 47.09 181 MET A O 1
ATOM 1296 N N . SER A 1 182 ? 12.817 -13.733 -32.959 1.00 43.31 182 SER A N 1
ATOM 1297 C CA . SER A 1 182 ? 12.287 -14.936 -32.351 1.00 43.31 182 SER A CA 1
ATOM 1298 C C . SER A 1 182 ? 11.933 -14.569 -30.929 1.00 43.31 182 SER A C 1
ATOM 1300 O O . SER A 1 182 ? 12.801 -14.168 -30.151 1.00 43.31 182 SER A O 1
ATOM 1302 N N . GLY A 1 183 ? 10.626 -14.608 -30.671 1.00 45.12 183 GLY A N 1
ATOM 1303 C CA . GLY A 1 183 ? 10.030 -14.232 -29.411 1.00 45.12 183 GLY A CA 1
ATOM 1304 C C . GLY A 1 183 ? 10.787 -14.920 -28.298 1.00 45.12 183 GLY A C 1
ATOM 1305 O O . GLY A 1 183 ? 10.794 -16.146 -28.185 1.00 45.12 183 GLY A O 1
ATOM 1306 N N . VAL A 1 184 ? 11.441 -14.108 -27.475 1.00 46.31 184 VAL A N 1
ATOM 1307 C CA . VAL A 1 184 ? 11.754 -14.510 -26.116 1.00 46.31 184 VAL A CA 1
ATOM 1308 C C . VAL A 1 184 ? 10.423 -14.998 -25.564 1.00 46.31 184 VAL A C 1
ATOM 1310 O O . VAL A 1 184 ? 9.464 -14.227 -25.560 1.00 46.31 184 VAL A O 1
ATOM 1313 N N . ALA A 1 185 ? 10.340 -16.279 -25.203 1.00 54.09 185 ALA A N 1
ATOM 1314 C CA . ALA A 1 185 ? 9.188 -16.855 -24.525 1.00 54.09 185 ALA A CA 1
ATOM 1315 C C . ALA A 1 185 ? 9.079 -16.178 -23.154 1.00 54.09 185 ALA A C 1
ATOM 1317 O O . ALA A 1 185 ? 9.504 -16.709 -22.128 1.00 54.09 185 ALA A O 1
ATOM 1318 N N . ALA A 1 186 ? 8.618 -14.928 -23.163 1.00 57.84 186 ALA A N 1
ATOM 1319 C CA . ALA A 1 186 ? 8.245 -14.186 -21.991 1.00 57.84 186 ALA A CA 1
ATOM 1320 C C . ALA A 1 186 ? 7.183 -15.047 -21.332 1.00 57.84 186 ALA A C 1
ATOM 1322 O O . ALA A 1 186 ? 6.208 -15.435 -21.966 1.00 57.84 186 ALA A O 1
ATOM 1323 N N . SER A 1 187 ? 7.429 -15.437 -20.088 1.00 71.88 187 SER A N 1
ATOM 1324 C CA . SER A 1 187 ? 6.440 -16.160 -19.309 1.00 71.88 187 SER A CA 1
ATOM 1325 C C . SER A 1 187 ? 5.112 -15.409 -19.424 1.00 71.88 187 SER A C 1
ATOM 1327 O O . SER A 1 187 ? 5.043 -14.272 -18.957 1.00 71.88 187 SER A O 1
ATOM 1329 N N . ASP A 1 188 ? 4.101 -16.034 -20.037 1.00 89.50 188 ASP A N 1
ATOM 1330 C CA . ASP A 1 188 ? 2.759 -15.476 -20.297 1.00 89.50 188 ASP A CA 1
ATOM 1331 C C . ASP A 1 188 ? 1.954 -15.188 -19.016 1.00 89.50 188 ASP A C 1
ATOM 1333 O O . ASP A 1 188 ? 0.727 -15.247 -19.003 1.00 89.50 188 ASP A O 1
ATOM 1337 N N . ASP A 1 189 ? 2.629 -14.955 -17.896 1.00 94.38 189 ASP A N 1
ATOM 1338 C CA . ASP A 1 189 ? 2.014 -14.709 -16.611 1.00 94.38 189 ASP A CA 1
ATOM 1339 C C . ASP A 1 189 ? 1.794 -13.205 -16.441 1.00 94.38 189 ASP A C 1
ATOM 1341 O O . ASP A 1 189 ? 2.723 -12.431 -16.207 1.00 94.38 189 ASP A O 1
ATOM 1345 N N . VAL A 1 190 ? 0.533 -12.802 -16.511 1.00 95.25 190 VAL A N 1
ATOM 1346 C CA . VAL A 1 190 ? 0.056 -11.438 -16.269 1.00 95.25 190 VAL A CA 1
ATOM 1347 C C . VAL A 1 190 ? -0.647 -11.361 -14.910 1.00 95.25 190 VAL A C 1
ATOM 1349 O O . VAL A 1 190 ? -1.135 -12.357 -14.370 1.00 95.25 190 VAL A O 1
ATOM 1352 N N . MET A 1 191 ? -0.650 -10.176 -14.297 1.00 94.44 191 MET A N 1
ATOM 1353 C CA . MET A 1 191 ? -1.301 -9.939 -13.004 1.00 94.44 191 MET A CA 1
ATOM 1354 C C . MET A 1 191 ? -2.760 -9.535 -13.201 1.00 94.44 191 MET A C 1
ATOM 1356 O O . MET A 1 191 ? -3.061 -8.599 -13.935 1.00 94.44 191 MET A O 1
ATOM 1360 N N . CYS A 1 192 ? -3.668 -10.194 -12.482 1.00 95.06 192 CYS A N 1
ATOM 1361 C CA . CYS A 1 192 ? -5.075 -9.808 -12.453 1.00 95.06 192 CYS A CA 1
ATOM 1362 C C . CYS A 1 192 ? -5.278 -8.499 -11.685 1.00 95.06 192 CYS A C 1
ATOM 1364 O O . CYS A 1 192 ? -5.038 -8.464 -10.483 1.00 95.06 192 CYS A O 1
ATOM 1366 N N . GLY A 1 193 ? -5.794 -7.457 -12.336 1.00 91.94 193 GLY A N 1
ATOM 1367 C CA . GLY A 1 193 ? -6.091 -6.162 -11.715 1.00 91.94 193 GLY A CA 1
ATOM 1368 C C . GLY A 1 193 ? -7.189 -6.217 -10.649 1.00 91.94 193 GLY A C 1
ATOM 1369 O O . GLY A 1 193 ? -7.218 -5.370 -9.768 1.00 91.94 193 GLY A O 1
ATOM 1370 N N . VAL A 1 194 ? -8.058 -7.237 -10.681 1.00 90.62 194 VAL A N 1
ATOM 1371 C CA . VAL A 1 194 ? -9.129 -7.412 -9.679 1.00 90.62 194 VAL A CA 1
ATOM 1372 C C . VAL A 1 194 ? -8.630 -8.126 -8.420 1.00 90.62 194 VAL A C 1
ATOM 1374 O O . VAL A 1 194 ? -9.022 -7.769 -7.317 1.00 90.62 194 VAL A O 1
ATOM 1377 N N . HIS A 1 195 ? -7.767 -9.138 -8.569 1.00 86.38 195 HIS A N 1
ATOM 1378 C CA . HIS A 1 195 ? -7.396 -10.038 -7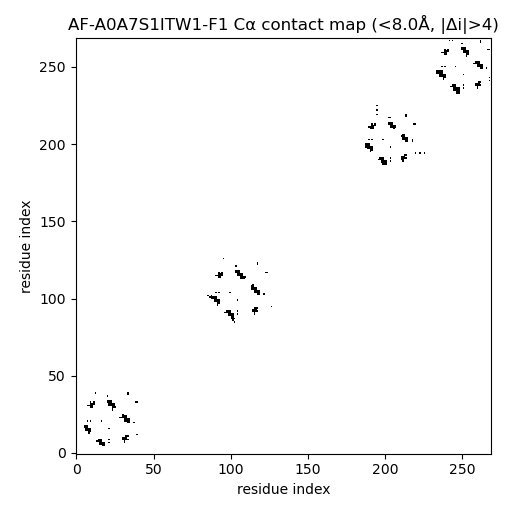.462 1.00 86.38 195 HIS A CA 1
ATOM 1379 C C . HIS A 1 195 ? -5.897 -10.041 -7.121 1.00 86.38 195 HIS A C 1
ATOM 1381 O O . HIS A 1 195 ? -5.482 -10.751 -6.209 1.00 86.38 195 HIS A O 1
ATOM 1387 N N . GLY A 1 196 ? -5.054 -9.343 -7.886 1.00 88.56 196 GLY A N 1
ATOM 1388 C CA . GLY A 1 196 ? -3.608 -9.257 -7.661 1.00 88.56 196 GLY A CA 1
ATOM 1389 C C . GLY A 1 196 ? -2.840 -10.576 -7.811 1.00 88.56 196 GLY A C 1
ATOM 1390 O O . GLY A 1 196 ? -1.759 -10.717 -7.246 1.00 88.56 196 GLY A O 1
ATOM 1391 N N . LYS A 1 197 ? -3.380 -11.571 -8.530 1.00 92.31 197 LYS A N 1
ATOM 1392 C CA . LYS A 1 197 ? -2.748 -12.894 -8.695 1.00 92.31 197 LYS A CA 1
ATOM 1393 C C . LYS A 1 197 ? -2.200 -13.078 -10.108 1.00 92.31 197 LYS A C 1
ATOM 1395 O O . LYS A 1 197 ? -2.899 -12.760 -11.070 1.00 92.31 197 LYS A O 1
ATOM 1400 N N . LYS A 1 198 ? -0.983 -13.628 -10.221 1.00 94.06 198 LYS A N 1
ATOM 1401 C CA . LYS A 1 198 ? -0.370 -14.008 -11.504 1.00 94.06 198 LYS A CA 1
ATOM 1402 C C . LYS A 1 198 ? -1.124 -15.186 -12.122 1.00 94.06 198 LYS A C 1
ATOM 1404 O O . LYS A 1 198 ? -1.399 -16.173 -11.433 1.00 94.06 198 LYS A O 1
ATOM 1409 N N . ARG A 1 199 ? -1.478 -15.072 -13.399 1.00 93.62 199 ARG A N 1
ATOM 1410 C CA . ARG A 1 199 ? -2.200 -16.079 -14.189 1.00 93.62 199 ARG A CA 1
ATOM 1411 C C . ARG A 1 199 ? -1.644 -16.094 -15.606 1.00 93.62 199 ARG A C 1
ATOM 1413 O O . ARG A 1 199 ? -1.212 -15.055 -16.090 1.00 93.62 199 ARG A O 1
ATOM 1420 N N . LYS A 1 200 ? -1.754 -17.238 -16.285 1.00 95.88 200 LYS A N 1
ATOM 1421 C CA . LYS A 1 200 ? -1.512 -17.308 -17.729 1.00 95.88 200 LYS A CA 1
ATOM 1422 C C . LYS A 1 200 ? -2.476 -16.374 -18.463 1.00 95.88 200 LYS A C 1
ATOM 1424 O O . LYS A 1 200 ? -3.665 -16.357 -18.133 1.00 95.88 200 LYS A O 1
ATOM 1429 N N . ILE A 1 201 ? -1.980 -15.660 -19.471 1.00 95.12 201 ILE A N 1
ATOM 1430 C CA . ILE A 1 201 ? -2.741 -14.710 -20.295 1.00 95.12 201 ILE A CA 1
ATOM 1431 C C . ILE A 1 201 ? -3.980 -15.353 -20.937 1.00 95.12 201 ILE A C 1
ATOM 1433 O O . ILE A 1 201 ? -4.994 -14.692 -21.108 1.00 95.12 201 ILE A O 1
ATOM 1437 N N . SER A 1 202 ? -3.961 -16.672 -21.165 1.00 95.38 202 SER A N 1
ATOM 1438 C CA . SER A 1 202 ? -5.098 -17.458 -21.668 1.00 95.38 202 SER A CA 1
ATOM 1439 C C . SER A 1 202 ? -6.349 -17.425 -20.774 1.00 95.38 202 SER A C 1
ATOM 1441 O O . SER A 1 202 ? -7.458 -17.625 -21.265 1.00 95.38 202 SER A O 1
ATOM 1443 N N . PHE A 1 203 ? -6.189 -17.181 -19.468 1.00 95.50 203 PHE A N 1
ATOM 1444 C CA . PHE A 1 203 ? -7.290 -17.062 -18.496 1.00 95.50 203 PHE A CA 1
ATOM 1445 C C . PHE A 1 203 ? -7.649 -15.605 -18.180 1.00 95.50 203 PHE A C 1
ATOM 1447 O O . PHE A 1 203 ? -8.396 -15.329 -17.235 1.00 95.50 203 PHE A O 1
ATOM 1454 N N . MET A 1 204 ? -7.073 -14.667 -18.928 1.00 95.56 204 MET A N 1
ATOM 1455 C CA . MET A 1 204 ? -7.206 -13.240 -18.703 1.00 95.56 204 MET A CA 1
ATOM 1456 C C . MET A 1 204 ? -7.878 -12.574 -19.905 1.00 95.56 204 MET A C 1
ATOM 1458 O O . MET A 1 204 ? -7.701 -12.989 -21.044 1.00 95.56 204 MET A O 1
ATOM 1462 N N . GLU A 1 205 ? -8.665 -11.544 -19.631 1.00 96.81 205 GLU A N 1
ATOM 1463 C CA . GLU A 1 205 ? -9.239 -10.634 -20.617 1.00 96.81 205 GLU A CA 1
ATOM 1464 C C . GLU A 1 205 ? -8.611 -9.254 -20.402 1.00 96.81 205 GLU A C 1
ATOM 1466 O O . GLU A 1 205 ? -8.512 -8.783 -19.262 1.00 96.81 205 GLU A O 1
ATOM 1471 N N . GLU A 1 206 ? -8.118 -8.635 -21.472 1.00 96.94 206 GLU A N 1
ATOM 1472 C CA . GLU A 1 206 ? -7.513 -7.304 -21.414 1.00 96.94 206 GLU A CA 1
ATOM 1473 C C . GLU A 1 206 ? -8.621 -6.243 -21.376 1.00 96.94 206 GLU A C 1
ATOM 1475 O O . GLU A 1 206 ? -9.437 -6.150 -22.288 1.00 96.94 206 GLU A O 1
ATOM 1480 N N . LEU A 1 207 ? -8.672 -5.459 -20.296 1.00 94.88 207 LEU A N 1
ATOM 1481 C CA . LEU A 1 207 ? -9.646 -4.371 -20.131 1.00 94.88 207 LEU A CA 1
ATOM 1482 C C . LEU A 1 207 ? -9.132 -3.058 -20.731 1.00 94.88 207 LEU A C 1
ATOM 1484 O O . LEU A 1 207 ? -9.904 -2.248 -21.237 1.00 94.88 207 LEU A O 1
ATOM 1488 N N . SER A 1 208 ? -7.826 -2.828 -20.626 1.00 93.44 208 SER A N 1
ATOM 1489 C CA . SER A 1 208 ? -7.114 -1.688 -21.198 1.00 93.44 208 SER A CA 1
ATOM 1490 C C . SER A 1 208 ? -5.641 -2.066 -21.391 1.00 93.44 208 SER A C 1
ATOM 1492 O O . SER A 1 208 ? -5.209 -3.047 -20.786 1.00 93.44 208 SER A O 1
ATOM 1494 N N . PRO A 1 209 ? -4.859 -1.324 -22.200 1.00 93.81 209 PRO A N 1
ATOM 1495 C CA . PRO A 1 209 ? -3.470 -1.671 -22.490 1.00 93.81 209 PRO A CA 1
ATOM 1496 C C . PRO A 1 209 ? -2.649 -1.922 -21.217 1.00 93.81 209 PRO A C 1
ATOM 1498 O O . PRO A 1 209 ? -2.342 -0.993 -20.465 1.00 93.81 209 PRO A O 1
ATOM 1501 N N . GLY A 1 210 ? -2.312 -3.189 -20.969 1.00 90.38 210 GLY A N 1
ATOM 1502 C CA . GLY A 1 210 ? -1.553 -3.625 -19.790 1.00 90.38 210 GLY A CA 1
ATOM 1503 C C . GLY A 1 210 ? -2.364 -3.895 -18.512 1.00 90.38 210 GLY A C 1
ATOM 1504 O O . GLY A 1 210 ? -1.765 -4.234 -17.489 1.00 90.38 210 GLY A O 1
ATOM 1505 N N . VAL A 1 211 ? -3.696 -3.793 -18.538 1.00 94.38 211 VAL A N 1
ATOM 1506 C CA . VAL A 1 211 ? -4.587 -4.133 -17.415 1.00 94.38 211 VAL A CA 1
ATOM 1507 C C . VAL A 1 211 ? -5.442 -5.343 -17.771 1.00 94.38 211 VAL A C 1
ATOM 1509 O O . VAL A 1 211 ? -6.284 -5.302 -18.667 1.00 94.38 211 VAL A O 1
ATOM 1512 N N . TYR A 1 212 ? -5.278 -6.411 -16.994 1.00 96.81 212 TYR A N 1
ATOM 1513 C CA . TYR A 1 212 ? -5.910 -7.702 -17.249 1.00 96.81 212 TYR A CA 1
ATOM 1514 C C . TYR A 1 212 ? -6.887 -8.088 -16.134 1.00 96.81 212 TYR A C 1
ATOM 1516 O O . TYR A 1 212 ? -6.617 -7.867 -14.951 1.00 96.81 212 TYR A O 1
ATOM 1524 N N . ARG A 1 213 ? -8.001 -8.743 -16.473 1.00 95.62 213 ARG A N 1
ATOM 1525 C CA . ARG A 1 213 ? -8.990 -9.285 -15.521 1.00 95.62 213 ARG A CA 1
ATOM 1526 C C . ARG A 1 213 ? -9.230 -10.782 -15.750 1.00 95.62 213 ARG A C 1
ATOM 1528 O O . ARG A 1 213 ? -9.178 -11.253 -16.875 1.00 95.62 213 ARG A O 1
ATOM 1535 N N . CYS A 1 214 ? -9.447 -11.540 -14.665 1.00 96.12 214 CYS A N 1
ATOM 1536 C CA . CYS A 1 214 ? -9.825 -12.967 -14.720 1.00 96.12 214 CYS A CA 1
ATOM 1537 C C . CYS A 1 214 ? -11.122 -13.090 -15.559 1.00 96.12 214 CYS A C 1
ATOM 1539 O O . CYS A 1 214 ? -12.092 -12.400 -15.231 1.00 96.12 214 CYS A O 1
ATOM 1541 N N . ARG A 1 215 ? -11.150 -13.941 -16.599 1.00 96.25 215 ARG A N 1
ATOM 1542 C CA . ARG A 1 215 ? -12.377 -14.214 -17.377 1.00 96.25 215 ARG A CA 1
ATOM 1543 C C . ARG A 1 215 ? -13.485 -14.784 -16.475 1.00 96.25 215 ARG A C 1
ATOM 1545 O O . ARG A 1 215 ? -13.199 -15.346 -15.415 1.00 96.25 215 ARG A O 1
ATOM 1552 N N . SER A 1 216 ? -14.746 -14.643 -16.884 1.00 90.94 216 SER A N 1
ATOM 1553 C CA . SER A 1 216 ? -15.921 -15.096 -16.116 1.00 90.94 216 SER A CA 1
ATOM 1554 C C . SER A 1 216 ? -16.019 -16.619 -15.958 1.00 90.94 216 SER A C 1
ATOM 1556 O O . SER A 1 216 ? -16.602 -17.095 -14.990 1.00 90.94 216 SER A O 1
ATOM 1558 N N . ASP A 1 217 ? -15.419 -17.385 -16.864 1.00 92.50 217 ASP A N 1
ATOM 1559 C CA . ASP A 1 217 ? -15.292 -18.846 -16.815 1.00 92.50 217 ASP A CA 1
ATOM 1560 C C . ASP A 1 217 ? -14.069 -19.312 -16.002 1.00 92.50 217 ASP A C 1
ATOM 1562 O O . ASP A 1 217 ? -14.053 -20.408 -15.441 1.00 92.50 217 ASP A O 1
ATOM 1566 N N . ALA A 1 218 ? -13.059 -18.452 -15.880 1.00 92.19 218 ALA A N 1
ATOM 1567 C CA . ALA A 1 218 ? -11.813 -18.695 -15.162 1.00 92.19 218 ALA A CA 1
ATOM 1568 C C . ALA A 1 218 ? -11.681 -17.804 -13.918 1.00 92.19 218 ALA A C 1
ATOM 1570 O O . ALA A 1 218 ? -10.603 -17.270 -13.622 1.00 92.19 218 ALA A O 1
ATOM 1571 N N . VAL A 1 219 ? -12.780 -17.646 -13.167 1.00 86.56 219 VAL A N 1
ATOM 1572 C CA . VAL A 1 219 ? -12.777 -16.854 -11.933 1.00 86.56 219 VAL A CA 1
ATOM 1573 C C . VAL A 1 219 ? -11.723 -17.399 -10.992 1.00 86.56 219 VAL A C 1
ATOM 1575 O O . VAL A 1 219 ? -11.491 -18.601 -10.841 1.00 86.56 219 VAL A O 1
ATOM 1578 N N . CYS A 1 220 ? -11.031 -16.463 -10.373 1.00 81.38 220 CYS A N 1
ATOM 1579 C CA . CYS A 1 220 ? -9.886 -16.739 -9.563 1.00 81.38 220 CYS A CA 1
ATOM 1580 C C . CYS A 1 220 ? -10.275 -17.601 -8.319 1.00 81.38 220 CYS A C 1
ATOM 1582 O O . CYS A 1 220 ? -10.619 -17.048 -7.284 1.00 81.38 220 CYS A O 1
ATOM 1584 N N . LYS A 1 221 ? -10.170 -18.946 -8.404 1.00 76.56 221 LYS A N 1
ATOM 1585 C CA . LYS A 1 221 ? -10.627 -19.966 -7.412 1.00 76.56 221 LYS A CA 1
ATOM 1586 C C . LYS A 1 221 ? -9.934 -19.976 -6.030 1.00 76.56 221 LYS A C 1
ATOM 1588 O O . LYS A 1 221 ? -9.569 -21.025 -5.518 1.00 76.56 221 LYS A O 1
ATOM 1593 N N . GLY A 1 222 ? -9.673 -18.832 -5.420 1.00 66.69 222 GLY A N 1
ATOM 1594 C CA . GLY A 1 222 ? -9.007 -18.803 -4.112 1.00 66.69 222 GLY A CA 1
ATOM 1595 C C . GLY A 1 222 ? -8.744 -17.418 -3.550 1.00 66.69 222 GLY A C 1
ATOM 1596 O O . GLY A 1 222 ? -7.983 -17.295 -2.597 1.00 66.69 222 GLY A O 1
ATOM 1597 N N . ALA A 1 223 ? -9.322 -16.381 -4.149 1.00 53.59 223 ALA A N 1
ATOM 1598 C CA . ALA A 1 223 ? -9.714 -15.223 -3.371 1.00 53.59 223 ALA A CA 1
ATOM 1599 C C . ALA A 1 223 ? -11.154 -15.525 -2.943 1.00 53.59 223 ALA A C 1
ATOM 1601 O O . ALA A 1 223 ? -11.964 -15.856 -3.808 1.00 53.59 223 ALA A O 1
ATOM 1602 N N . GLY A 1 224 ? -11.450 -15.508 -1.639 1.00 53.19 224 GLY A N 1
ATOM 1603 C CA . GLY A 1 224 ? -12.840 -15.488 -1.173 1.00 53.19 224 GLY A CA 1
ATOM 1604 C C . GLY A 1 224 ? -13.612 -14.386 -1.901 1.00 53.19 224 GLY A C 1
ATOM 1605 O O . GLY A 1 224 ? -12.975 -13.484 -2.449 1.00 53.19 224 GLY A O 1
ATOM 1606 N N . GLU A 1 225 ? -14.938 -14.520 -1.970 1.00 46.56 225 GLU A N 1
ATOM 1607 C CA . GLU A 1 225 ? -15.859 -13.594 -2.645 1.00 46.56 225 GLU A CA 1
ATOM 1608 C C . GLU A 1 225 ? -15.274 -12.185 -2.816 1.00 46.56 225 GLU A C 1
ATOM 1610 O O . GLU A 1 225 ? -14.902 -11.560 -1.815 1.00 46.56 225 GLU A O 1
ATOM 1615 N N . PRO A 1 226 ? -15.136 -11.681 -4.059 1.00 49.69 226 PRO A N 1
ATOM 1616 C CA . PRO A 1 226 ? -14.672 -10.319 -4.240 1.00 49.69 226 PRO A CA 1
ATOM 1617 C C . PRO A 1 226 ? -15.633 -9.416 -3.458 1.00 49.69 226 PRO A C 1
ATOM 1619 O O . PRO A 1 226 ? -16.845 -9.546 -3.663 1.00 49.69 226 PRO A O 1
ATOM 1622 N N . PRO A 1 227 ? -15.148 -8.530 -2.565 1.00 53.19 227 PRO A N 1
ATOM 1623 C CA . PRO A 1 227 ? -16.014 -7.545 -1.947 1.00 53.19 227 PRO A CA 1
ATOM 1624 C C . PRO A 1 227 ? -16.618 -6.731 -3.087 1.00 53.19 227 PRO A C 1
ATOM 1626 O O . PRO A 1 227 ? -15.943 -5.951 -3.763 1.00 53.19 227 PRO A O 1
ATOM 1629 N N . SER A 1 228 ? -17.886 -7.007 -3.370 1.00 55.78 228 SER A N 1
ATOM 1630 C CA . SER A 1 228 ? -18.674 -6.269 -4.336 1.00 55.78 228 SER A CA 1
ATOM 1631 C C . SER A 1 228 ? -18.940 -4.914 -3.723 1.00 55.78 228 SER A C 1
ATOM 1633 O O . SER A 1 228 ? -19.916 -4.764 -3.012 1.00 55.78 228 SER A O 1
ATOM 1635 N N . THR A 1 229 ? -18.000 -3.995 -3.930 1.00 44.78 229 THR A N 1
ATOM 1636 C CA . THR A 1 229 ? -18.149 -2.552 -4.151 1.00 44.78 229 THR A CA 1
ATOM 1637 C C . THR A 1 229 ? -16.814 -1.890 -3.843 1.00 44.78 229 THR A C 1
ATOM 1639 O O . THR A 1 229 ? -16.233 -2.141 -2.794 1.00 44.78 229 THR A O 1
ATOM 1642 N N . LEU A 1 230 ? -16.362 -1.063 -4.791 1.00 45.66 230 LEU A N 1
ATOM 1643 C CA . LEU A 1 230 ? -15.615 0.184 -4.606 1.00 45.66 230 LEU A CA 1
AT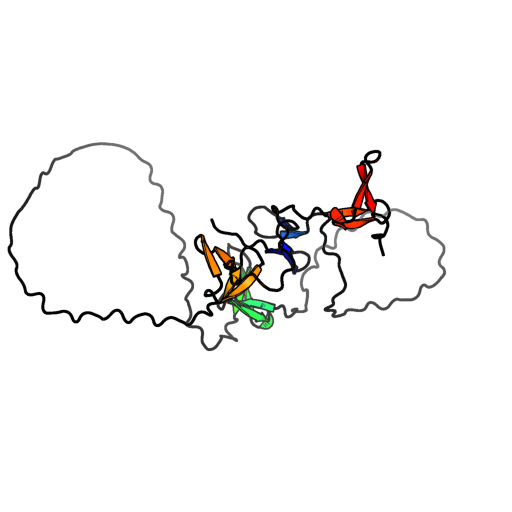OM 1644 C C . LEU A 1 230 ? -14.653 0.227 -3.418 1.00 45.66 230 LEU A C 1
ATOM 1646 O O . LEU A 1 230 ? -15.084 0.247 -2.272 1.00 45.66 230 LEU A O 1
ATOM 1650 N N . VAL A 1 231 ? -13.362 0.347 -3.744 1.00 47.00 231 VAL A N 1
ATOM 1651 C CA . VAL A 1 231 ? -12.244 0.754 -2.879 1.00 47.00 231 VAL A CA 1
ATOM 1652 C C . VAL A 1 231 ? -12.722 1.656 -1.739 1.00 47.00 231 VAL A C 1
ATOM 1654 O O . VAL A 1 231 ? -12.713 2.879 -1.825 1.00 47.00 231 VAL A O 1
ATOM 1657 N N . THR A 1 232 ? -13.152 1.025 -0.655 1.00 47.47 232 THR A N 1
ATOM 1658 C CA . THR A 1 232 ? -13.317 1.672 0.626 1.00 47.47 232 THR A CA 1
ATOM 1659 C C . THR A 1 232 ? -11.955 1.460 1.225 1.00 47.47 232 THR A C 1
ATOM 1661 O O . THR A 1 232 ? -11.605 0.341 1.605 1.00 47.47 232 THR A O 1
ATOM 1664 N N . THR A 1 233 ? -11.123 2.497 1.161 1.00 58.59 233 THR A N 1
ATOM 1665 C CA . THR A 1 233 ? -9.912 2.606 1.968 1.00 58.59 233 THR A CA 1
ATOM 1666 C C . THR A 1 233 ? -10.242 1.983 3.313 1.00 58.59 233 THR A C 1
ATOM 1668 O O . THR A 1 233 ? -11.158 2.465 3.975 1.00 58.59 233 THR A O 1
ATOM 1671 N N . LEU A 1 234 ? -9.612 0.853 3.651 1.00 62.78 234 LEU A N 1
ATOM 1672 C CA . LEU A 1 234 ? -9.859 0.159 4.909 1.00 62.78 234 LEU A CA 1
ATOM 1673 C C . LEU A 1 234 ? -9.429 1.110 6.024 1.00 62.78 234 LEU A C 1
ATOM 1675 O O . LEU A 1 234 ? -8.271 1.111 6.440 1.00 62.78 234 LEU A O 1
ATOM 1679 N N . GLN A 1 235 ? -10.347 1.982 6.437 1.00 86.88 235 GLN A N 1
ATOM 1680 C CA . GLN A 1 235 ? -10.120 2.986 7.453 1.00 86.88 235 GLN A CA 1
ATOM 1681 C C . GLN A 1 235 ? -9.861 2.210 8.731 1.00 86.88 235 GLN A C 1
ATOM 1683 O O . GLN A 1 235 ? -10.721 1.487 9.240 1.00 86.88 235 GLN A O 1
ATOM 1688 N N . GLN A 1 236 ? -8.616 2.281 9.179 1.00 94.06 236 GLN A N 1
ATOM 1689 C CA . GLN A 1 236 ? -8.226 1.805 10.486 1.00 94.06 236 GLN A CA 1
ATOM 1690 C C . GLN A 1 236 ? -8.489 2.937 11.470 1.00 94.06 236 GLN A C 1
ATOM 1692 O O . GLN A 1 236 ? -8.127 4.081 11.205 1.00 94.06 236 GLN A O 1
ATOM 1697 N N . ALA A 1 237 ? -9.113 2.616 12.594 1.00 95.25 237 ALA A N 1
ATOM 1698 C CA . ALA A 1 237 ? -9.319 3.541 13.694 1.00 95.25 237 ALA A CA 1
ATOM 1699 C C . ALA A 1 237 ? -8.776 2.930 14.989 1.00 95.25 237 ALA A C 1
ATOM 1701 O O . ALA A 1 237 ? -8.679 1.706 15.135 1.00 95.25 237 ALA A O 1
ATOM 1702 N N . THR A 1 238 ? -8.372 3.782 15.924 1.00 96.31 238 THR A N 1
ATOM 1703 C CA . THR A 1 238 ? -7.845 3.357 17.222 1.00 96.31 238 THR A CA 1
ATOM 1704 C C . THR A 1 238 ? -9.002 3.109 18.179 1.00 96.31 238 THR A C 1
ATOM 1706 O O . THR A 1 238 ? -9.832 3.991 18.385 1.00 96.31 238 THR A O 1
ATOM 1709 N N . CYS A 1 239 ? -9.058 1.927 18.792 1.00 96.88 239 CYS A N 1
ATOM 1710 C CA . CYS A 1 239 ? -10.051 1.655 19.826 1.00 96.88 239 CYS A CA 1
ATOM 1711 C C . CYS A 1 239 ? -9.791 2.524 21.068 1.00 96.88 239 CYS A C 1
ATOM 1713 O O . CYS A 1 239 ? -8.701 2.454 21.630 1.00 96.88 239 CYS A O 1
ATOM 1715 N N . SER A 1 240 ? -10.790 3.264 21.548 1.00 96.62 240 SER A N 1
ATOM 1716 C CA . SER A 1 240 ? -10.696 4.102 22.753 1.00 96.62 240 SER A CA 1
ATOM 1717 C C . SER A 1 240 ? -10.502 3.298 24.039 1.00 96.62 240 SER A C 1
ATOM 1719 O O . SER A 1 240 ? -9.840 3.762 24.959 1.00 96.62 240 SER A O 1
ATOM 1721 N N . VAL A 1 241 ? -11.023 2.070 24.088 1.00 94.19 241 VAL A N 1
ATOM 1722 C CA . VAL A 1 241 ? -10.916 1.194 25.266 1.00 94.19 241 VAL A CA 1
ATOM 1723 C C . VAL A 1 241 ? -9.502 0.613 25.414 1.00 94.19 241 VAL A C 1
ATOM 1725 O O . VAL A 1 241 ? -9.026 0.422 26.527 1.00 94.19 241 VAL A O 1
ATOM 1728 N N . HIS A 1 242 ? -8.810 0.341 24.300 1.00 92.12 242 HIS A N 1
ATOM 1729 C CA . HIS A 1 242 ? -7.571 -0.457 24.306 1.00 92.12 242 HIS A CA 1
ATOM 1730 C C . HIS A 1 242 ? -6.367 0.193 23.602 1.00 92.12 242 HIS A C 1
ATOM 1732 O O . HIS A 1 242 ? -5.273 -0.369 23.623 1.00 92.12 242 HIS A O 1
ATOM 1738 N N . GLY A 1 243 ? -6.548 1.318 22.909 1.00 93.19 243 GLY A N 1
ATOM 1739 C CA . GLY A 1 243 ? -5.480 2.049 22.217 1.00 93.19 243 GLY A CA 1
ATOM 1740 C C . GLY A 1 243 ? -4.869 1.340 21.001 1.00 93.19 243 GLY A C 1
ATOM 1741 O O . GLY A 1 243 ? -3.804 1.737 20.533 1.00 93.19 243 GLY A O 1
ATOM 1742 N N . ARG A 1 244 ? -5.494 0.273 20.483 1.00 94.75 244 ARG A N 1
ATOM 1743 C CA . ARG A 1 244 ? -4.985 -0.486 19.326 1.00 94.75 244 ARG A CA 1
ATOM 1744 C C . ARG A 1 244 ? -5.746 -0.137 18.048 1.00 94.75 244 ARG A C 1
ATOM 1746 O O . ARG A 1 244 ? -6.974 -0.051 18.068 1.00 94.75 244 ARG A O 1
ATOM 1753 N N . ASN A 1 245 ? -5.018 -0.005 16.937 1.00 94.31 245 ASN A N 1
ATOM 1754 C CA . ASN A 1 245 ? -5.599 0.215 15.611 1.00 94.31 245 ASN A CA 1
ATOM 1755 C C . ASN A 1 245 ? -6.313 -1.048 15.130 1.00 94.31 245 ASN A C 1
ATOM 1757 O O . ASN A 1 245 ? -5.724 -2.133 15.106 1.00 94.31 245 ASN A O 1
ATOM 1761 N N . ARG A 1 246 ? -7.574 -0.902 14.728 1.00 94.19 246 ARG A N 1
ATOM 1762 C CA . ARG A 1 246 ? -8.398 -1.964 14.149 1.00 94.19 246 ARG A CA 1
ATOM 1763 C C . ARG A 1 246 ? -9.113 -1.456 12.912 1.00 94.19 246 ARG A C 1
ATOM 1765 O O . ARG A 1 246 ? -9.277 -0.256 12.724 1.00 94.19 246 ARG A O 1
ATOM 1772 N N . LEU A 1 247 ? -9.532 -2.388 12.064 1.00 94.38 247 LEU A N 1
ATOM 1773 C CA . LEU A 1 247 ? -10.432 -2.060 10.966 1.00 94.38 247 LEU A CA 1
ATOM 1774 C C . LEU A 1 247 ? -11.745 -1.534 11.552 1.00 94.38 247 LEU A C 1
ATOM 1776 O O . LEU A 1 247 ? -12.274 -2.129 12.492 1.00 94.38 247 LEU A O 1
ATOM 1780 N N . THR A 1 248 ? -12.267 -0.452 10.978 1.00 94.38 248 THR A N 1
ATOM 1781 C CA . THR A 1 248 ? -13.579 0.128 11.324 1.00 94.38 248 THR A CA 1
ATOM 1782 C C . THR A 1 248 ? -14.709 -0.903 11.297 1.00 94.38 248 THR A C 1
ATOM 1784 O O . THR A 1 248 ? -15.638 -0.787 12.079 1.00 94.38 248 THR A O 1
ATOM 1787 N N . ALA A 1 249 ? -14.580 -1.982 10.516 1.00 94.88 249 ALA A N 1
ATOM 1788 C CA . ALA A 1 249 ? -15.508 -3.118 10.519 1.00 94.88 249 ALA A CA 1
ATOM 1789 C C . ALA A 1 249 ? -15.658 -3.837 11.882 1.00 94.88 249 ALA A C 1
ATOM 1791 O O . ALA A 1 249 ? -16.658 -4.511 12.103 1.00 94.88 249 ALA A O 1
ATOM 1792 N N . TYR A 1 250 ? -14.683 -3.715 12.790 1.00 95.19 250 TYR A N 1
ATOM 1793 C CA . TYR A 1 250 ? -14.722 -4.325 14.129 1.00 95.19 250 TYR A CA 1
ATOM 1794 C C . TYR A 1 250 ? -14.979 -3.311 15.250 1.00 95.19 250 TYR A C 1
ATOM 1796 O O . TYR A 1 250 ? -14.960 -3.677 16.431 1.00 95.19 250 TYR A O 1
ATOM 1804 N N . LEU A 1 251 ? -15.195 -2.046 14.893 1.00 96.31 251 LEU A N 1
ATOM 1805 C CA . LEU A 1 251 ? -15.371 -0.944 15.825 1.00 96.31 251 LEU A CA 1
ATOM 1806 C C . LEU A 1 251 ? -16.782 -0.363 15.687 1.00 96.31 251 LEU A C 1
ATOM 1808 O O . LEU A 1 251 ? -17.260 -0.147 14.579 1.00 96.31 251 LEU A O 1
ATOM 1812 N N . SER A 1 252 ? -17.433 -0.075 16.808 1.00 96.62 252 SER A N 1
ATOM 1813 C CA . SER A 1 252 ? -18.645 0.742 16.863 1.00 96.62 252 SER A CA 1
ATOM 1814 C C . SER A 1 252 ? -18.274 2.184 17.195 1.00 96.62 252 SER A C 1
ATOM 1816 O O . SER A 1 252 ? -17.505 2.418 18.128 1.00 96.62 252 SER A O 1
ATOM 1818 N N . LEU A 1 253 ? -18.805 3.144 16.435 1.00 96.94 253 LEU A N 1
ATOM 1819 C CA . LEU A 1 253 ? -18.694 4.566 16.753 1.00 96.94 253 LEU A CA 1
ATOM 1820 C C . LEU A 1 253 ? -19.758 4.919 17.794 1.00 96.94 253 LEU A C 1
ATOM 1822 O O . LEU A 1 253 ? -20.943 4.692 17.567 1.00 96.94 253 LEU A O 1
ATOM 1826 N N . ASP A 1 254 ? -19.333 5.465 18.923 1.00 96.31 254 ASP A N 1
ATOM 1827 C CA . ASP A 1 254 ? -20.237 6.019 19.924 1.00 96.31 254 ASP A CA 1
ATOM 1828 C C . ASP A 1 254 ? -20.566 7.469 19.554 1.00 96.31 254 ASP A C 1
ATOM 1830 O O . ASP A 1 254 ? -19.699 8.342 19.606 1.00 96.31 254 ASP A O 1
ATOM 1834 N N . GLU A 1 255 ? -21.811 7.731 19.154 1.00 96.19 255 GLU A N 1
ATOM 1835 C CA . GLU A 1 255 ? -22.256 9.054 18.696 1.00 96.19 255 GLU A CA 1
ATOM 1836 C C . GLU A 1 255 ? -22.149 10.130 19.784 1.00 96.19 255 GLU A C 1
ATOM 1838 O O . GLU A 1 255 ? -21.961 11.303 19.467 1.00 96.19 255 GLU A O 1
ATOM 1843 N N . ALA A 1 256 ? -22.214 9.749 21.065 1.00 94.31 256 ALA A N 1
ATOM 1844 C CA . ALA A 1 256 ? -22.120 10.700 22.169 1.00 94.31 256 ALA A CA 1
ATOM 1845 C C . ALA A 1 256 ? -20.696 11.245 22.350 1.00 94.31 256 ALA A C 1
ATOM 1847 O O . ALA A 1 256 ? -20.511 12.393 22.755 1.00 94.31 256 ALA A O 1
ATOM 1848 N N . THR A 1 257 ? -19.684 10.420 22.071 1.00 95.00 257 THR A N 1
ATOM 1849 C CA . THR A 1 257 ? -18.276 10.745 22.344 1.00 95.00 257 THR A CA 1
ATOM 1850 C C . THR A 1 257 ? -17.424 10.890 21.086 1.00 95.00 257 THR A C 1
ATOM 1852 O O . THR A 1 257 ? -16.310 11.405 21.163 1.00 95.00 257 THR A O 1
ATOM 1855 N N . GLY A 1 258 ? -17.917 10.436 19.930 1.00 95.88 258 GLY A N 1
ATOM 1856 C CA . GLY A 1 258 ? -17.166 10.367 18.676 1.00 95.88 258 GLY A CA 1
ATOM 1857 C C . GLY A 1 258 ? -16.031 9.337 18.692 1.00 95.88 258 GLY A C 1
ATOM 1858 O O . GLY A 1 258 ? -15.179 9.347 17.804 1.00 95.88 258 GLY A O 1
ATOM 1859 N N . ASN A 1 259 ? -15.986 8.460 19.699 1.00 97.38 259 ASN A N 1
ATOM 1860 C CA . ASN A 1 259 ? -14.918 7.483 19.876 1.00 97.38 259 ASN A CA 1
ATOM 1861 C C . ASN A 1 259 ? -15.299 6.105 19.328 1.00 97.38 259 ASN A C 1
ATOM 1863 O O . ASN A 1 259 ? -16.460 5.704 19.345 1.00 97.38 259 ASN A O 1
ATOM 1867 N N . TYR A 1 260 ? -14.290 5.340 18.906 1.00 97.62 260 TYR A N 1
ATOM 1868 C CA . TYR A 1 260 ? -14.464 3.971 18.421 1.00 97.62 260 TYR A CA 1
ATOM 1869 C C . TYR A 1 260 ? -14.248 2.944 19.542 1.00 97.62 260 TYR A C 1
ATOM 1871 O O . TYR A 1 260 ? -13.142 2.808 20.066 1.00 97.62 260 TYR A O 1
ATOM 1879 N N . SER A 1 261 ? -15.269 2.160 19.878 1.00 97.06 261 SER A N 1
ATOM 1880 C CA . SER A 1 261 ? -15.205 1.048 20.838 1.00 97.06 261 SER A CA 1
ATOM 1881 C C . SER A 1 261 ? -15.246 -0.308 20.119 1.00 97.06 261 SER A C 1
ATOM 1883 O O . SER A 1 261 ? -15.705 -0.406 18.986 1.00 97.06 261 SER A O 1
ATOM 1885 N N . CYS A 1 262 ? -14.696 -1.370 20.720 1.00 97.19 262 CYS A N 1
ATOM 1886 C CA . CYS A 1 262 ? -14.762 -2.706 20.111 1.00 97.19 262 CYS A CA 1
ATOM 1887 C C . CYS A 1 262 ? -16.191 -3.247 20.158 1.00 97.19 262 CYS A C 1
ATOM 1889 O O . CYS A 1 262 ? -16.842 -3.172 21.198 1.00 97.19 262 CYS A O 1
ATOM 1891 N N . THR A 1 263 ? -16.638 -3.856 19.061 1.00 96.12 263 THR A N 1
ATOM 1892 C CA . THR A 1 263 ? -17.912 -4.586 19.049 1.00 96.12 263 THR A CA 1
ATOM 1893 C C . THR A 1 263 ? -17.850 -5.802 19.992 1.00 96.12 263 THR A C 1
ATOM 1895 O O . THR A 1 263 ? -16.807 -6.468 20.047 1.00 96.12 263 THR A O 1
ATOM 1898 N N . PRO A 1 264 ? -18.929 -6.119 20.740 1.00 94.56 264 PRO A N 1
ATOM 1899 C CA . PRO A 1 264 ? -18.973 -7.295 21.612 1.00 94.56 264 PRO A CA 1
ATOM 1900 C C . PRO A 1 264 ? -18.608 -8.577 20.849 1.00 94.56 264 PRO A C 1
ATOM 1902 O O . PRO A 1 264 ? -19.100 -8.807 19.746 1.00 94.56 264 PRO A O 1
ATOM 1905 N N . GLY A 1 265 ? -17.716 -9.398 21.409 1.00 93.88 265 GLY A N 1
ATOM 1906 C CA . GLY A 1 265 ? -17.181 -10.600 20.751 1.00 93.88 265 GLY A CA 1
ATOM 1907 C C . GLY A 1 265 ? -15.933 -10.372 19.884 1.00 93.88 265 GLY A C 1
ATOM 1908 O O . GLY A 1 265 ? -15.187 -11.319 19.638 1.00 93.88 265 GLY A O 1
ATOM 1909 N N . ASN A 1 266 ? -15.632 -9.124 19.506 1.00 93.25 266 ASN A N 1
ATOM 1910 C CA . ASN A 1 266 ? -14.400 -8.726 18.808 1.00 93.25 266 ASN A CA 1
ATOM 1911 C C . ASN A 1 266 ? -13.498 -7.870 19.701 1.00 93.25 266 ASN A C 1
ATOM 1913 O O . ASN A 1 266 ? -12.880 -6.896 19.263 1.00 93.25 266 ASN A O 1
ATOM 1917 N N . GLU A 1 267 ? -13.423 -8.230 20.973 1.00 91.25 267 GLU A N 1
ATOM 1918 C CA . GLU A 1 267 ? -12.675 -7.493 21.982 1.00 91.25 267 GLU A CA 1
ATOM 1919 C C . GLU A 1 267 ? -11.168 -7.520 21.685 1.00 91.25 267 GLU A C 1
ATOM 1921 O O . GLU A 1 267 ? -10.649 -8.395 20.970 1.00 91.25 267 GLU A O 1
ATOM 1926 N N . CYS A 1 268 ? -10.434 -6.524 22.182 1.00 83.50 268 CYS A N 1
ATOM 1927 C CA . CYS A 1 268 ? -8.988 -6.511 22.017 1.00 83.50 268 CYS A CA 1
ATOM 1928 C C . CYS A 1 268 ? -8.331 -7.595 22.867 1.00 83.50 268 CYS A C 1
ATOM 1930 O O . CYS A 1 268 ? -8.098 -7.392 24.051 1.00 83.50 268 CYS A O 1
ATOM 1932 N N . LYS A 1 269 ? -7.983 -8.714 22.229 1.00 78.44 269 LYS A N 1
ATOM 1933 C CA . LYS A 1 269 ? -6.984 -9.658 22.742 1.00 78.44 269 LYS A CA 1
ATOM 1934 C C . LYS A 1 269 ? -5.576 -9.070 22.621 1.00 78.44 269 LYS A C 1
ATOM 1936 O O . LYS A 1 269 ? -5.288 -8.406 21.594 1.00 78.44 269 LYS A O 1
#

Radius of gyration: 35.38 Å; Cα contacts (8 Å, |Δi|>4): 226; chains: 1; bounding box: 66×72×119 Å

Foldseek 3Di:
DDPDPQWDAAPVPRDIDGCVQWDAPDPPLSHTHGDPPSHPPCPDDDDDDDDDDDDDDDDDDDDDDDDDDDPDDPPDPPPPDDPDDQPQDFFQAPQPRDTDTLVQWDWDQDPSGIHTHGDPVPPDPPDPDPDPPPPDDDDDDDDDDDDDDDDDDDDDDDDDDDDDDDDDDPDDDPPPPPPPPPDPPPPQWAAAPQPRDTDRCVQWDDPDVRHTHGDPVRPDPPDPDRPPDDPPPQDWDAAPVPRDTDGCVQWDQDPVPRGTHGDPPRHDD

Solvent-accessible surface area (backbone atoms only — not comparable to full-atom values): 18977 Å² total; per-residue (Å²): 134,84,82,70,79,61,63,46,53,24,72,86,76,73,42,82,39,50,50,93,46,41,37,67,78,48,91,90,68,87,43,29,30,56,31,91,95,48,58,79,77,80,71,88,74,82,87,84,82,87,82,87,78,81,84,79,79,87,81,88,84,83,86,84,84,91,78,81,90,80,96,80,82,93,82,81,88,84,72,94,72,81,89,89,70,88,70,74,42,82,40,61,27,67,88,72,75,42,79,39,48,41,89,54,34,42,82,42,83,50,99,91,43,84,43,30,39,67,34,82,92,62,61,67,90,82,67,80,80,78,73,76,80,75,78,71,81,80,80,78,81,82,88,78,85,89,81,88,83,87,86,81,85,84,90,80,89,85,91,82,78,91,83,78,90,75,94,68,84,81,69,84,69,78,79,77,71,77,71,72,78,74,72,73,83,66,75,57,61,43,56,20,74,84,75,74,46,77,37,53,50,92,46,40,42,77,80,48,99,93,40,28,33,59,31,90,90,47,55,66,92,78,63,71,81,75,79,91,64,76,93,66,73,81,52,65,44,54,24,70,86,76,72,46,77,39,53,46,93,49,39,42,73,38,85,91,75,75,42,32,35,60,34,90,94,53,60,91,124

Mean predicted aligned error: 22.81 Å

Secondary structure (DSSP, 8-state):
-----SEEEBTTT--EEEGGGEEESSTTS--EEEPTT----------------PPPPPPP-----------------------------EEE-TTT--EEEGGGEEEEEETTEEEEEE-GGG--TT------------PPPP-PPP------------------------------------------EEEBTTT--EEEGGGEEEEETTEEEE-SSS--TTS-S--SS------EEE-TTT--EEEGGGEEEETTTTEEEEPTTS---

Organism: NCBI:txid73025